Protein AF-A0A078A1V9-F1 (afdb_monomer_lite)

InterPro domains:
  IPR000315 B-box-type zinc finger [PS50119] (56-84)
  IPR006571 TLDc domain [PF07534] (200-243)

pLDDT: mean 71.24, std 14.08, range [25.83, 91.06]

Sequence (263 aa):
MILSCGHTICNQCIEFQISNEGTFKRCLQDDSCMLDEDSKITPVKDLINNLDKISNVNITCDKHPQKLIKTYCKKTNQLLCSTCLLTCPCNNANPEKSKVDLSFFDCIKQQNNQSLQKENILSLQNFKILQIIKPVEQIIQQKQQQTTQQDEKQIQETLQKLQDQYRPKYIEFRRLVDYHLESLKQQETKDKPKLLPLIVKQCKLLFKATNDGFLAANFHQKCDNQGPTISFILSENGQVFGCQHTIKLECILCSSLLDICQW

Radius of gyration: 38.64 Å; chains: 1; bounding box: 82×38×102 Å

Foldseek 3Di:
DAWPVRDDDDPVVQVVCCVPVVADFADPVDRVDGHPRPTDDDDPVVVVVVVVVPLFDQDAAPVGNPFGFDFAFPVVRGGDGPVRCVVPPVCVPDPPPRCRPSVVSVVVVVVVVVVVVVVVVVVVVVVVVVVVVVVVVVVVVVVVVVVVVVVVVVLVVLLVVDDPVCNVLVVVLVVVVVVLVVVLCPPDDPPDPNPDPDNDPDDDDQDDCSVQNLDPVSVLVRPFPPAWDKDWDQAPVSDIDIDIDGHGPDCPCVPPCCVRSVD

Structure (mmCIF, N/CA/C/O backbone):
data_AF-A0A078A1V9-F1
#
_entry.id   AF-A0A078A1V9-F1
#
loop_
_atom_site.group_PDB
_atom_site.id
_atom_site.type_symbol
_atom_site.label_atom_id
_atom_site.label_alt_id
_atom_site.label_comp_id
_atom_site.label_asym_id
_atom_site.label_entity_id
_atom_site.label_seq_id
_atom_site.pdbx_PDB_ins_code
_atom_site.Cartn_x
_atom_site.Cartn_y
_atom_site.Cartn_z
_atom_site.occupancy
_atom_site.B_iso_or_equiv
_atom_site.auth_seq_id
_atom_site.auth_comp_id
_atom_site.auth_asym_id
_atom_site.auth_atom_id
_atom_site.pdbx_PDB_model_num
ATOM 1 N N . MET A 1 1 ? -39.691 10.049 26.066 1.00 73.00 1 MET A N 1
ATOM 2 C CA . MET A 1 1 ? -40.332 10.904 25.045 1.00 73.00 1 MET A CA 1
ATOM 3 C C . MET A 1 1 ? -41.606 10.247 24.570 1.00 73.00 1 MET A C 1
ATOM 5 O O . MET A 1 1 ? -41.615 9.026 24.525 1.00 73.00 1 MET A O 1
ATOM 9 N N . ILE A 1 2 ? -42.636 11.012 24.217 1.00 75.06 2 ILE A N 1
ATOM 10 C CA . ILE A 1 2 ? -43.827 10.479 23.541 1.00 75.06 2 ILE A CA 1
ATOM 11 C C . ILE A 1 2 ? -43.753 10.816 22.052 1.00 75.06 2 ILE A C 1
ATOM 13 O O . ILE A 1 2 ? -43.430 11.946 21.674 1.00 75.06 2 ILE A O 1
ATOM 17 N N . LEU A 1 3 ? -44.020 9.802 21.235 1.00 73.56 3 LEU A N 1
ATOM 18 C CA . LEU A 1 3 ? -44.174 9.897 19.788 1.00 73.56 3 LEU A CA 1
ATOM 19 C C . LEU A 1 3 ? -45.584 10.393 19.436 1.00 73.56 3 LEU A C 1
ATOM 21 O O . LEU A 1 3 ? -46.498 10.294 20.253 1.00 73.56 3 LEU A O 1
ATOM 25 N N . SER A 1 4 ? -45.796 10.875 18.210 1.00 70.69 4 SER A N 1
ATOM 26 C CA . SER A 1 4 ? -47.129 11.290 17.734 1.00 70.69 4 SER A CA 1
ATOM 27 C C . SER A 1 4 ? -48.163 10.157 17.783 1.00 70.69 4 SER A C 1
ATOM 29 O O . SER A 1 4 ? -49.348 10.421 17.957 1.00 70.69 4 SER A O 1
ATOM 31 N N . CYS A 1 5 ? -47.720 8.898 17.735 1.00 74.62 5 CYS A N 1
ATOM 32 C CA . CYS A 1 5 ? -48.561 7.715 17.932 1.00 74.62 5 CYS A CA 1
ATOM 33 C C . CYS A 1 5 ? -48.901 7.388 19.395 1.00 74.62 5 CYS A C 1
ATOM 35 O O . CYS A 1 5 ? -49.582 6.403 19.659 1.00 74.62 5 CYS A O 1
ATOM 37 N N . GLY A 1 6 ? -48.413 8.168 20.363 1.00 71.06 6 GLY A N 1
ATOM 38 C CA . GLY A 1 6 ? -48.670 7.963 21.791 1.00 71.06 6 GLY A CA 1
ATOM 39 C C . GLY A 1 6 ? -47.718 6.982 22.486 1.00 71.06 6 GLY A C 1
ATOM 40 O O . GLY A 1 6 ? -47.679 6.944 23.716 1.00 71.06 6 GLY A O 1
ATOM 41 N N . HIS A 1 7 ? -46.895 6.233 21.746 1.00 79.88 7 HIS A N 1
ATOM 42 C CA . HIS A 1 7 ? -45.890 5.353 22.344 1.00 79.88 7 HIS A CA 1
ATOM 43 C C . HIS A 1 7 ? -44.757 6.138 23.008 1.00 79.88 7 HIS A C 1
ATOM 45 O O . HIS A 1 7 ? -44.329 7.195 22.535 1.00 79.88 7 HIS A O 1
ATOM 51 N N . THR A 1 8 ? -44.251 5.593 24.117 1.00 75.25 8 THR A N 1
ATOM 52 C CA . THR A 1 8 ? -43.156 6.202 24.875 1.00 75.25 8 THR A CA 1
ATOM 53 C C . THR A 1 8 ? -41.835 5.525 24.531 1.00 75.25 8 THR A C 1
ATOM 55 O O . THR A 1 8 ? -41.726 4.307 24.597 1.00 75.25 8 THR A O 1
ATOM 58 N N . ILE A 1 9 ? -40.815 6.317 24.208 1.00 75.31 9 ILE A N 1
ATOM 59 C CA . ILE A 1 9 ? -39.473 5.845 23.853 1.00 75.31 9 ILE A CA 1
ATOM 60 C C . ILE A 1 9 ? -38.394 6.583 24.660 1.00 75.31 9 ILE A C 1
ATOM 62 O O . ILE A 1 9 ? -38.576 7.738 25.067 1.00 75.31 9 ILE A O 1
ATOM 66 N N . CYS A 1 10 ? -37.270 5.913 24.917 1.00 78.50 10 CYS A N 1
ATOM 67 C CA . CYS A 1 10 ? -36.124 6.485 25.619 1.00 78.50 10 CYS A CA 1
ATOM 68 C C . CYS A 1 10 ? -35.296 7.425 24.716 1.00 78.50 10 CYS A C 1
ATOM 70 O O . CYS A 1 10 ? -35.225 7.208 23.509 1.00 78.50 10 CYS A O 1
ATOM 72 N N . ASN A 1 11 ? -34.642 8.453 25.280 1.00 74.12 11 ASN A N 1
ATOM 73 C CA . ASN A 1 11 ? -33.815 9.389 24.490 1.00 74.12 11 ASN A CA 1
ATOM 74 C C . ASN A 1 11 ? -32.659 8.681 23.774 1.00 74.12 11 ASN A C 1
ATOM 76 O O . ASN A 1 11 ? -32.443 8.910 22.591 1.00 74.12 11 ASN A O 1
ATOM 80 N N . GLN A 1 12 ? -31.978 7.763 24.462 1.00 74.50 12 GLN A N 1
ATOM 81 C CA . GLN A 1 12 ? -30.865 6.996 23.889 1.00 74.50 12 GLN A CA 1
ATOM 82 C C . GLN A 1 12 ? -31.308 6.130 22.701 1.00 74.50 12 GLN A C 1
ATOM 84 O O . GLN A 1 12 ? -30.578 5.972 21.731 1.00 74.50 12 GLN A O 1
ATOM 89 N N . CYS A 1 13 ? -32.531 5.604 22.756 1.00 75.12 13 CYS A N 1
ATOM 90 C CA . CYS A 1 13 ? -33.126 4.783 21.711 1.00 75.12 13 CYS A CA 1
ATOM 91 C C . CYS A 1 13 ? -33.368 5.617 20.440 1.00 75.12 13 CYS A C 1
ATOM 93 O O . CYS A 1 13 ? -33.083 5.161 19.336 1.00 75.12 13 CYS A O 1
ATOM 95 N N . ILE A 1 14 ? -33.835 6.863 20.610 1.00 73.06 14 ILE A N 1
ATOM 96 C CA . ILE A 1 14 ? -33.999 7.825 19.512 1.00 73.06 14 ILE A CA 1
ATOM 97 C C . ILE A 1 14 ? -32.638 8.174 18.903 1.00 73.06 14 ILE A C 1
ATOM 99 O O . ILE A 1 14 ? -32.470 8.091 17.688 1.00 73.06 14 ILE A O 1
ATOM 103 N N . GLU A 1 15 ? -31.661 8.530 19.738 1.00 72.75 15 GLU A N 1
ATOM 104 C CA . GLU A 1 15 ? -30.311 8.896 19.293 1.00 72.75 15 GLU A CA 1
ATOM 105 C C . GLU A 1 15 ? -29.639 7.760 18.513 1.00 72.75 15 GLU A C 1
ATOM 107 O O . GLU A 1 15 ? -29.064 8.003 17.453 1.00 72.75 15 GLU A O 1
ATOM 112 N N . PHE A 1 16 ? -29.778 6.518 18.982 1.00 74.25 16 PHE A N 1
ATOM 113 C CA . PHE A 1 16 ? -29.234 5.333 18.319 1.00 74.25 16 PHE A CA 1
ATOM 114 C C . PHE A 1 16 ? -29.862 5.069 16.940 1.00 74.25 16 PHE A C 1
ATOM 116 O O . PHE A 1 16 ? -29.166 4.679 16.000 1.00 74.25 16 PHE A O 1
ATOM 123 N N . GLN A 1 17 ? -31.171 5.291 16.783 1.00 70.81 17 GLN A N 1
ATOM 124 C CA . GLN A 1 17 ? -31.828 5.138 15.480 1.00 70.81 17 GLN A CA 1
ATOM 125 C C . GLN A 1 17 ? -31.413 6.249 14.508 1.00 70.81 17 GLN A C 1
ATOM 127 O O . GLN A 1 17 ? -31.101 5.961 13.353 1.00 70.81 17 GLN A O 1
ATOM 132 N N . ILE A 1 18 ? -31.306 7.495 14.981 1.00 73.19 18 ILE A N 1
ATOM 133 C CA . ILE A 1 18 ? -30.820 8.614 14.161 1.00 73.19 18 ILE A CA 1
ATOM 134 C C . ILE A 1 18 ? -29.363 8.387 13.734 1.00 73.19 18 ILE A C 1
ATOM 136 O O . ILE A 1 18 ? -29.026 8.642 12.580 1.00 73.19 18 ILE A O 1
ATOM 140 N N . SER A 1 19 ? -28.494 7.877 14.614 1.00 69.19 19 SER A N 1
ATOM 141 C CA . SER A 1 19 ? -27.081 7.672 14.274 1.00 69.19 19 SER A CA 1
ATOM 142 C C . SER A 1 19 ? -26.849 6.568 13.238 1.00 69.19 19 SER A C 1
ATOM 144 O O . SER A 1 19 ? -25.864 6.635 12.505 1.00 69.19 19 SER A O 1
ATOM 146 N N . ASN A 1 20 ? -27.729 5.564 13.169 1.00 65.38 20 ASN A N 1
ATOM 147 C CA . ASN A 1 20 ? -27.605 4.448 12.227 1.00 65.38 20 ASN A CA 1
ATOM 148 C C . ASN A 1 20 ? -28.342 4.683 10.899 1.00 65.38 20 ASN A C 1
ATOM 150 O O . ASN A 1 20 ? -27.811 4.338 9.847 1.00 65.38 20 ASN A O 1
ATOM 154 N N . GLU A 1 21 ? -29.547 5.259 10.933 1.00 61.28 21 GLU A N 1
ATOM 155 C CA . GLU A 1 21 ? -30.417 5.413 9.752 1.00 61.28 21 GLU A CA 1
ATOM 156 C C . GLU A 1 21 ? -30.494 6.869 9.244 1.00 61.28 21 GLU A C 1
ATOM 158 O O . GLU A 1 21 ? -31.185 7.165 8.268 1.00 61.28 21 GLU A O 1
ATOM 163 N N . GLY A 1 22 ? -29.809 7.808 9.908 1.00 63.19 22 GLY A N 1
ATOM 164 C CA . GLY A 1 22 ? -29.781 9.241 9.582 1.00 63.19 22 GLY A CA 1
ATOM 165 C C . GLY A 1 22 ? -31.063 10.004 9.934 1.00 63.19 22 GLY A C 1
ATOM 166 O O . GLY A 1 22 ? -31.040 11.226 10.038 1.00 63.19 22 GLY A O 1
ATOM 167 N N . THR A 1 23 ? -32.179 9.300 10.142 1.00 65.44 23 THR A N 1
ATOM 168 C CA . THR A 1 23 ? -33.510 9.859 10.428 1.00 65.44 23 THR A CA 1
ATOM 169 C C . THR A 1 23 ? -34.306 8.895 11.307 1.00 65.44 23 THR A C 1
ATOM 171 O O . THR A 1 23 ? -34.172 7.680 11.178 1.00 65.44 23 THR A O 1
ATOM 174 N N . PHE A 1 24 ? -35.142 9.417 12.207 1.00 67.69 24 PHE A N 1
ATOM 175 C CA . PHE A 1 24 ? -36.016 8.595 13.047 1.00 67.69 24 PHE A CA 1
ATOM 176 C C . PHE A 1 24 ? -37.319 8.290 12.296 1.00 67.69 24 PHE A C 1
ATOM 178 O O . PHE A 1 24 ? -38.197 9.144 12.230 1.00 67.69 24 PHE A O 1
ATOM 185 N N . LYS A 1 25 ? -37.433 7.098 11.696 1.00 64.44 25 LYS A N 1
ATOM 186 C CA . LYS A 1 25 ? -38.529 6.775 10.757 1.00 64.44 25 LYS A CA 1
ATOM 187 C C . LYS A 1 25 ? -39.587 5.804 11.279 1.00 64.44 25 LYS A C 1
ATOM 189 O O . LYS A 1 25 ? -40.651 5.694 10.677 1.00 64.44 25 LYS A O 1
ATOM 194 N N . ARG A 1 26 ? -39.319 5.073 12.368 1.00 67.31 26 ARG A N 1
ATOM 195 C CA . ARG A 1 26 ? -40.176 3.955 12.804 1.00 67.31 26 ARG A CA 1
ATOM 196 C C . ARG A 1 26 ? -40.368 3.898 14.311 1.00 67.31 26 ARG A C 1
ATOM 198 O O . ARG A 1 26 ? -39.417 4.054 15.076 1.00 67.31 26 ARG A O 1
ATOM 205 N N . CYS A 1 27 ? -41.601 3.620 14.726 1.00 70.38 27 CYS A N 1
ATOM 206 C CA . CYS A 1 27 ? -41.912 3.266 16.104 1.00 70.38 27 CYS A CA 1
ATOM 207 C C . CYS A 1 27 ? -41.432 1.837 16.406 1.00 70.38 27 CYS A C 1
ATOM 209 O O . CYS A 1 27 ? -41.752 0.916 15.669 1.00 70.38 27 CYS A O 1
ATOM 211 N N . LEU A 1 28 ? -40.707 1.635 17.511 1.00 68.50 28 LEU A N 1
ATOM 212 C CA . LEU A 1 28 ? -40.200 0.312 17.921 1.00 68.50 28 LEU A CA 1
ATOM 213 C C . LEU A 1 28 ? -41.272 -0.617 18.514 1.00 68.50 28 LEU A C 1
ATOM 215 O O . LEU A 1 28 ? -40.999 -1.788 18.759 1.00 68.50 28 LEU A O 1
ATOM 219 N N . GLN A 1 29 ? -42.457 -0.082 18.811 1.00 68.69 29 GLN A N 1
ATOM 220 C CA . GLN A 1 29 ? -43.530 -0.823 19.471 1.00 68.69 29 GLN A CA 1
ATOM 221 C C . GLN A 1 29 ? -44.535 -1.403 18.468 1.00 68.69 29 GLN A C 1
ATOM 223 O O . GLN A 1 29 ? -45.198 -2.390 18.773 1.00 68.69 29 GLN A O 1
ATOM 228 N N . ASP A 1 30 ? -44.660 -0.779 17.295 1.00 64.94 30 ASP A N 1
ATOM 229 C CA . ASP A 1 30 ? -45.616 -1.166 16.264 1.00 64.94 30 ASP A CA 1
ATOM 230 C C . ASP A 1 30 ? -45.105 -0.712 14.889 1.00 64.94 30 ASP A C 1
ATOM 232 O O . ASP A 1 30 ? -45.013 0.489 14.613 1.00 64.94 30 ASP A O 1
ATOM 236 N N . ASP A 1 31 ? -44.783 -1.683 14.032 1.00 62.56 31 ASP A N 1
ATOM 237 C CA . ASP A 1 31 ? -44.264 -1.465 12.678 1.00 62.56 31 ASP A CA 1
ATOM 238 C C . ASP A 1 31 ? -45.287 -0.800 11.740 1.00 62.56 31 ASP A C 1
ATOM 240 O O . ASP A 1 31 ? -44.915 -0.296 10.680 1.00 62.56 31 ASP A O 1
ATOM 244 N N . SER A 1 32 ? -46.572 -0.764 12.116 1.00 59.38 32 SER A N 1
ATOM 245 C CA . SER A 1 32 ? -47.612 -0.060 11.355 1.00 59.38 32 SER A CA 1
ATOM 246 C C . SER A 1 32 ? -47.586 1.460 11.554 1.00 59.38 32 SER A C 1
ATOM 248 O O . SER A 1 32 ? -48.203 2.205 10.791 1.00 59.38 32 SER A O 1
ATOM 250 N N . CYS A 1 33 ? -46.839 1.943 12.549 1.00 62.66 33 CYS A N 1
ATOM 251 C CA . CYS A 1 33 ? -46.708 3.358 12.846 1.00 62.66 33 CYS A CA 1
ATOM 252 C C . CYS A 1 33 ? -45.533 3.984 12.073 1.00 62.66 33 CYS A C 1
ATOM 254 O O . CYS A 1 33 ? -44.397 4.033 12.560 1.00 62.66 33 CYS A O 1
ATOM 256 N N . MET A 1 34 ? -45.828 4.530 10.892 1.00 58.25 34 MET A N 1
ATOM 257 C CA . MET A 1 34 ? -44.914 5.408 10.155 1.00 58.25 34 MET A CA 1
ATOM 258 C C . MET A 1 34 ? -44.959 6.811 10.763 1.00 58.25 34 MET A C 1
ATOM 260 O O . MET A 1 34 ? -46.032 7.381 10.949 1.00 58.25 34 MET A O 1
ATOM 264 N N . LEU A 1 35 ? -43.795 7.348 11.118 1.00 63.19 35 LEU A N 1
ATOM 265 C CA . LEU A 1 35 ? -43.676 8.711 11.623 1.00 63.19 35 LEU A CA 1
ATOM 266 C C . LEU A 1 35 ? -43.209 9.599 10.472 1.00 63.19 35 LEU A C 1
ATOM 268 O O . LEU A 1 35 ? -42.143 9.356 9.909 1.00 63.19 35 LEU A O 1
ATOM 272 N N . ASP A 1 36 ? -44.006 10.609 10.126 1.00 59.47 36 ASP A N 1
ATOM 273 C CA . ASP A 1 36 ? -43.637 11.605 9.116 1.00 59.47 36 ASP A CA 1
ATOM 274 C C . ASP A 1 36 ? -42.398 12.394 9.563 1.00 59.47 36 ASP A C 1
ATOM 276 O O . ASP A 1 36 ? -42.183 12.582 10.766 1.00 59.47 36 ASP A O 1
ATOM 280 N N . GLU A 1 37 ? -41.607 12.895 8.608 1.00 56.59 37 GLU A N 1
ATOM 281 C CA . GLU A 1 37 ? -40.341 13.612 8.862 1.00 56.59 37 GLU A CA 1
ATOM 282 C C . GLU A 1 37 ? -40.507 14.857 9.768 1.00 56.59 37 GLU A C 1
ATOM 284 O O . GLU A 1 37 ? -39.552 15.264 10.426 1.00 56.59 37 GLU A O 1
ATOM 289 N N . ASP A 1 38 ? -41.732 15.383 9.904 1.00 55.91 38 ASP A N 1
ATOM 290 C CA . ASP A 1 38 ? -42.094 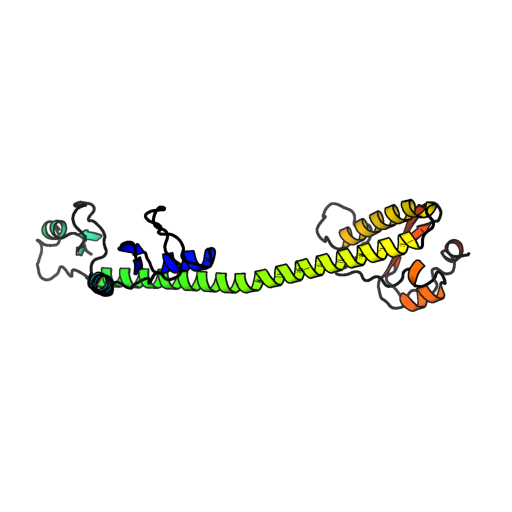16.527 10.759 1.00 55.91 38 ASP A CA 1
ATOM 291 C C . ASP A 1 38 ? -42.689 16.146 12.135 1.00 55.91 38 ASP A C 1
ATOM 293 O O . ASP A 1 38 ? -43.193 16.996 12.883 1.00 55.91 38 ASP A O 1
ATOM 297 N N . SER A 1 39 ? -42.663 14.863 12.504 1.00 59.47 39 SER A N 1
ATOM 298 C CA . SER A 1 39 ? -43.267 14.373 13.749 1.00 59.47 39 SER A CA 1
ATOM 299 C C . SER A 1 39 ? -42.572 14.949 14.991 1.00 59.47 39 SER A C 1
ATOM 301 O O . SER A 1 39 ? -41.442 14.595 15.330 1.00 59.47 39 SER A O 1
ATOM 303 N N . LYS A 1 40 ? -43.271 15.815 15.739 1.00 60.75 40 LYS A N 1
ATOM 304 C CA . LYS A 1 40 ? -42.753 16.422 16.978 1.00 60.75 40 LYS A CA 1
ATOM 305 C C . LYS A 1 40 ? -42.674 15.407 18.118 1.00 60.75 40 LYS A C 1
ATOM 307 O O . LYS A 1 40 ? -43.668 15.100 18.775 1.00 60.75 40 LYS A O 1
ATOM 312 N N . ILE A 1 41 ? -41.462 14.951 18.414 1.00 68.38 41 ILE A N 1
ATOM 313 C CA . ILE A 1 41 ? -41.164 14.150 19.603 1.00 68.38 41 ILE A CA 1
ATOM 314 C C . ILE A 1 41 ? -41.214 15.063 20.835 1.00 68.38 41 ILE A C 1
ATOM 316 O O . ILE A 1 41 ? -40.399 15.974 20.980 1.00 68.38 41 ILE A O 1
ATOM 320 N N . THR A 1 42 ? -42.157 14.815 21.748 1.00 69.44 42 THR A N 1
ATOM 321 C CA . THR A 1 42 ? -42.373 15.702 22.902 1.00 69.44 42 THR A CA 1
ATOM 322 C C . THR A 1 42 ? -41.876 15.062 24.205 1.00 69.44 42 THR A C 1
ATOM 324 O O . THR A 1 42 ? -42.197 13.902 24.498 1.00 69.44 42 THR A O 1
ATOM 327 N N . PRO A 1 43 ? -41.089 15.783 25.029 1.00 67.00 43 PRO A N 1
ATOM 328 C CA . PRO A 1 43 ? -40.716 15.310 26.355 1.00 67.00 43 PRO A CA 1
ATOM 329 C C . PRO A 1 43 ? -41.914 15.352 27.304 1.00 67.00 43 PRO A C 1
ATOM 331 O O . PRO A 1 43 ? -42.554 16.387 27.484 1.00 67.00 43 PRO A O 1
ATOM 334 N N . VAL A 1 44 ? -42.184 14.228 27.967 1.00 73.75 44 VAL A N 1
ATOM 335 C CA . VAL A 1 44 ? -43.245 14.124 28.976 1.00 73.75 44 VAL A CA 1
ATOM 336 C C . VAL A 1 44 ? -42.699 14.611 30.308 1.00 73.75 44 VAL A C 1
ATOM 338 O O . VAL A 1 44 ? -42.220 13.824 31.124 1.00 73.75 44 VAL A O 1
ATOM 341 N N . LYS A 1 45 ? -42.723 15.929 30.507 1.00 69.88 45 LYS A N 1
ATOM 342 C CA . LYS A 1 45 ? -42.151 16.567 31.701 1.00 69.88 45 LYS A CA 1
ATOM 343 C C . LYS A 1 45 ? -42.745 16.012 32.996 1.00 69.88 45 LYS A C 1
ATOM 345 O O . LYS A 1 45 ? -41.996 15.770 33.932 1.00 69.88 45 LYS A O 1
ATOM 350 N N . ASP A 1 46 ? -44.044 15.723 33.032 1.00 68.31 46 ASP A N 1
ATOM 351 C CA . ASP A 1 46 ? -44.698 15.177 34.228 1.00 68.31 46 ASP A CA 1
ATOM 352 C C . ASP A 1 46 ? -44.254 13.750 34.552 1.00 68.31 46 ASP A C 1
ATOM 354 O O . ASP A 1 46 ? -44.028 13.425 35.714 1.00 68.31 46 ASP A O 1
ATOM 358 N N . LEU A 1 47 ? -44.061 12.904 33.536 1.00 65.75 47 LEU A N 1
ATOM 359 C CA . LEU A 1 47 ? -43.528 11.556 33.725 1.00 65.75 47 LEU A CA 1
ATOM 360 C C . LEU A 1 47 ? -42.089 11.616 34.240 1.00 65.75 47 LEU A C 1
ATOM 362 O O . LEU A 1 47 ? -41.764 10.908 35.183 1.00 65.75 47 LEU A O 1
ATOM 366 N N . ILE A 1 48 ? -41.252 12.484 33.665 1.00 65.25 48 ILE A N 1
ATOM 367 C CA . ILE A 1 48 ? -39.860 12.680 34.099 1.00 65.25 48 ILE A CA 1
ATOM 368 C C . ILE A 1 48 ? -39.827 13.180 35.549 1.00 65.25 48 ILE A C 1
ATOM 370 O O . ILE A 1 48 ? -39.187 12.567 36.394 1.00 65.25 48 ILE A O 1
ATOM 374 N N . ASN A 1 49 ? -40.624 14.201 35.871 1.00 65.31 49 ASN A N 1
ATOM 375 C CA . ASN A 1 49 ? -40.742 14.735 37.226 1.00 65.31 49 ASN A CA 1
ATOM 376 C C . ASN A 1 49 ? -41.269 13.696 38.230 1.00 65.31 49 ASN A C 1
ATOM 378 O O . ASN A 1 49 ? -40.901 13.734 39.401 1.00 65.31 49 ASN A O 1
ATOM 382 N N . ASN A 1 50 ? -42.153 12.788 37.807 1.00 65.94 50 ASN A N 1
ATOM 383 C CA . ASN A 1 50 ? -42.657 11.709 38.655 1.00 65.94 50 ASN A CA 1
ATOM 384 C C . ASN A 1 50 ? -41.627 10.587 38.822 1.00 65.94 50 ASN A C 1
ATOM 386 O O . ASN A 1 50 ? -41.475 10.086 39.931 1.00 65.94 50 ASN A O 1
ATOM 390 N N . LEU A 1 51 ? -40.886 10.231 37.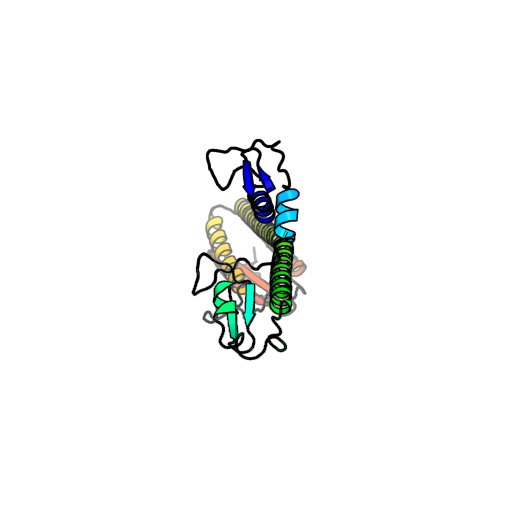771 1.00 61.00 51 LEU A N 1
ATOM 391 C CA . LEU A 1 51 ? -39.791 9.260 37.828 1.00 61.00 51 LEU A CA 1
ATOM 392 C C . LEU A 1 51 ? -38.648 9.750 38.730 1.00 61.00 51 LEU A C 1
ATOM 394 O O . LEU A 1 51 ? -38.162 8.975 39.550 1.00 61.00 51 LEU A O 1
ATOM 398 N N . ASP A 1 52 ? -38.299 11.037 38.671 1.00 59.31 52 ASP A N 1
ATOM 399 C CA . ASP A 1 52 ? -37.282 11.653 39.537 1.00 59.31 52 ASP A CA 1
ATOM 400 C C . ASP A 1 52 ? -37.699 11.674 41.017 1.00 59.31 52 ASP A C 1
ATOM 402 O O . ASP A 1 52 ? -36.864 11.569 41.918 1.00 59.31 52 ASP A O 1
ATOM 406 N N . LYS A 1 53 ? -39.007 11.762 41.285 1.00 59.38 53 LYS A N 1
ATOM 407 C CA . LYS A 1 53 ? -39.575 11.696 42.642 1.00 59.38 53 LYS A CA 1
ATOM 408 C C . LYS A 1 53 ? -39.690 10.269 43.181 1.00 59.38 53 LYS A C 1
ATOM 410 O O . LYS A 1 53 ? -39.883 10.100 44.386 1.00 59.38 53 LYS A O 1
ATOM 415 N N . ILE A 1 54 ? -39.572 9.237 42.341 1.00 58.34 54 ILE A N 1
ATOM 416 C CA . ILE A 1 54 ? -39.589 7.845 42.800 1.00 58.34 54 ILE A CA 1
ATOM 417 C C . ILE A 1 54 ? -38.228 7.538 43.448 1.00 58.34 54 ILE A C 1
ATOM 419 O O . ILE A 1 54 ? -37.220 7.223 42.816 1.00 58.34 54 ILE A O 1
ATOM 423 N N . SER A 1 55 ? -38.189 7.630 44.778 1.00 51.59 55 SER A N 1
ATOM 424 C CA . SER A 1 55 ? -37.005 7.331 45.592 1.00 51.59 55 SER A CA 1
ATOM 425 C C . SER A 1 55 ? -36.622 5.848 45.591 1.00 51.59 55 SER A C 1
ATOM 427 O O . SER A 1 55 ? -35.507 5.509 45.984 1.00 51.59 55 SER A O 1
ATOM 429 N N . ASN A 1 56 ? -37.520 4.967 45.153 1.00 55.69 56 ASN A N 1
ATOM 430 C CA . ASN A 1 56 ? -37.402 3.535 45.383 1.00 55.69 56 ASN A CA 1
ATOM 431 C C . ASN A 1 56 ? -36.773 2.854 44.172 1.00 55.69 56 ASN A C 1
ATOM 433 O O . ASN A 1 56 ? -37.266 2.978 43.052 1.00 55.69 56 ASN A O 1
ATOM 437 N N . VAL A 1 57 ? -35.697 2.105 44.404 1.00 59.56 57 VAL A N 1
ATOM 438 C CA . VAL A 1 57 ? -35.174 1.184 43.394 1.00 59.56 57 VAL A CA 1
ATOM 439 C C . VAL A 1 57 ? -36.280 0.171 43.110 1.00 59.56 57 VAL A C 1
ATOM 441 O O . VAL A 1 57 ? -36.868 -0.374 44.045 1.00 59.56 57 VAL A O 1
ATOM 444 N N . ASN A 1 58 ? -36.604 -0.034 41.834 1.00 64.94 58 ASN A N 1
ATOM 445 C CA . ASN A 1 58 ? -37.746 -0.835 41.392 1.00 64.94 58 ASN A CA 1
ATOM 446 C C . ASN A 1 58 ? -37.453 -2.346 41.522 1.00 64.94 58 ASN A C 1
ATOM 448 O O . ASN A 1 58 ? -37.562 -3.106 40.567 1.00 64.94 58 ASN A O 1
ATOM 452 N N . ILE A 1 59 ? -36.998 -2.762 42.705 1.00 75.62 59 ILE A N 1
ATOM 453 C CA . ILE A 1 59 ? -36.639 -4.135 43.043 1.00 75.62 59 ILE A CA 1
ATOM 454 C C . ILE A 1 59 ? -37.793 -4.725 43.841 1.00 75.62 59 ILE A C 1
ATOM 456 O O . ILE A 1 59 ? -38.180 -4.219 44.901 1.00 75.62 59 ILE A O 1
ATOM 460 N N . THR A 1 60 ? -38.348 -5.808 43.321 1.00 79.06 60 THR A N 1
ATOM 461 C CA . THR A 1 60 ? -39.368 -6.606 43.993 1.00 79.06 60 THR A CA 1
ATOM 462 C C . THR A 1 60 ? -38.743 -7.415 45.119 1.00 79.06 60 THR A C 1
ATOM 464 O O . THR A 1 60 ? -37.618 -7.891 45.008 1.00 79.06 60 THR A O 1
ATOM 467 N N . CYS A 1 61 ? -39.462 -7.585 46.220 1.00 81.31 61 CYS A N 1
ATOM 468 C CA . CYS A 1 61 ? -38.994 -8.416 47.318 1.00 81.31 61 CYS A CA 1
ATOM 469 C C . CYS A 1 61 ? -39.069 -9.901 46.950 1.00 81.31 61 CYS A C 1
ATOM 471 O O . CYS A 1 61 ? -40.122 -10.369 46.527 1.00 81.31 61 CYS A O 1
ATOM 473 N N . ASP A 1 62 ? -38.006 -10.656 47.224 1.00 81.31 62 ASP A N 1
ATOM 474 C CA . ASP A 1 62 ? -37.927 -12.092 46.904 1.00 81.31 62 ASP A CA 1
ATOM 475 C C . ASP A 1 62 ? -39.064 -12.912 47.535 1.00 81.31 62 ASP A C 1
ATOM 477 O O . ASP A 1 62 ? -39.594 -13.840 46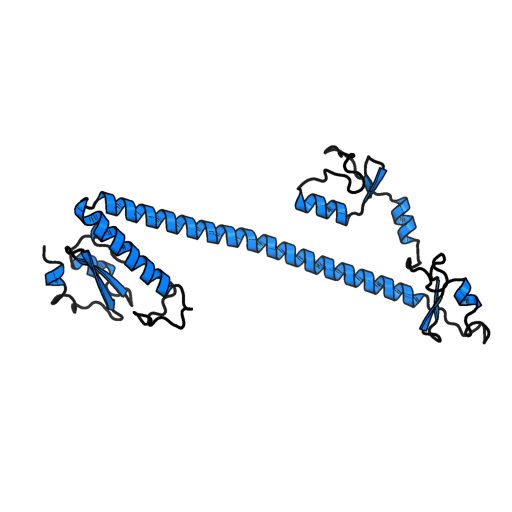.934 1.00 81.31 62 ASP A O 1
ATOM 481 N N . LYS A 1 63 ? -39.480 -12.545 48.755 1.00 82.69 63 LYS A N 1
ATOM 482 C CA . LYS A 1 63 ? -40.585 -13.205 49.474 1.00 82.69 63 LYS A CA 1
ATOM 483 C C . LYS A 1 63 ? -41.963 -12.678 49.075 1.00 82.69 63 LYS A C 1
ATOM 485 O O . LYS A 1 63 ? -42.966 -13.334 49.327 1.00 82.69 63 LYS A O 1
ATOM 490 N N . HIS A 1 64 ? -42.020 -11.476 48.501 1.00 83.00 64 HIS A N 1
ATOM 491 C CA . HIS A 1 64 ? -43.261 -10.803 48.130 1.00 83.00 64 HIS A CA 1
ATOM 492 C C . HIS A 1 64 ? -43.090 -10.129 46.762 1.00 83.00 64 HIS A C 1
ATOM 494 O O . HIS A 1 64 ? -42.890 -8.913 46.714 1.00 83.00 64 HIS A O 1
ATOM 500 N N . PRO A 1 65 ? -43.202 -10.880 45.652 1.00 80.25 65 PRO A N 1
ATOM 501 C CA . PRO A 1 65 ? -42.931 -10.364 44.307 1.00 80.25 65 PRO A CA 1
ATOM 502 C C . PRO A 1 65 ? -43.791 -9.154 43.918 1.00 80.25 65 PRO A C 1
ATOM 504 O O . PRO A 1 65 ? -43.366 -8.303 43.149 1.00 80.25 65 PRO A O 1
ATOM 507 N N . GLN A 1 66 ? -44.990 -9.031 44.496 1.00 79.88 66 GLN A N 1
ATOM 508 C CA . GLN A 1 66 ? -45.891 -7.895 44.269 1.00 79.88 66 GLN A CA 1
ATOM 509 C C . GLN A 1 66 ? -45.549 -6.646 45.098 1.00 79.88 66 GLN A C 1
ATOM 511 O O . GLN A 1 66 ? -46.225 -5.625 44.985 1.00 79.88 66 GLN A O 1
ATOM 516 N N . LYS A 1 67 ? -44.545 -6.706 45.981 1.00 77.88 67 LYS A N 1
ATOM 517 C CA . LYS A 1 67 ? -44.165 -5.592 46.855 1.00 77.88 67 LYS A CA 1
ATOM 518 C C . LYS A 1 67 ? -42.730 -5.178 46.593 1.00 77.88 67 LYS A C 1
ATOM 520 O O . LYS A 1 67 ? -41.816 -5.997 46.619 1.00 77.88 67 LYS A O 1
ATOM 525 N N . LEU A 1 68 ? -42.531 -3.876 46.433 1.00 77.38 68 LEU A N 1
ATOM 526 C CA . LEU A 1 68 ? -41.200 -3.301 46.305 1.00 77.38 68 LEU A CA 1
ATOM 527 C C . LEU A 1 68 ? -40.460 -3.316 47.641 1.00 77.38 68 LEU A C 1
ATOM 529 O O . LEU A 1 68 ? -41.042 -3.162 48.726 1.00 77.38 68 LEU A O 1
ATOM 533 N N . ILE A 1 69 ? -39.150 -3.489 47.540 1.00 77.00 69 ILE A N 1
ATOM 534 C CA . ILE A 1 69 ? -38.229 -3.314 48.650 1.00 77.00 69 ILE A CA 1
ATOM 535 C C . ILE A 1 69 ? -38.252 -1.844 49.075 1.00 77.00 69 ILE A C 1
ATOM 537 O O . ILE A 1 69 ? -38.220 -0.934 48.252 1.00 77.00 69 ILE A O 1
ATOM 541 N N . LYS A 1 70 ? -38.325 -1.620 50.387 1.00 72.31 70 LYS A N 1
ATOM 542 C CA . LYS A 1 70 ? -38.328 -0.281 50.987 1.00 72.31 70 LYS A CA 1
ATOM 543 C C . LYS A 1 70 ? -37.048 0.025 51.750 1.00 72.31 70 LYS A C 1
ATOM 545 O O . LYS A 1 70 ? -36.701 1.186 51.913 1.00 72.31 70 LYS A O 1
ATOM 550 N N . THR A 1 71 ? -36.389 -0.998 52.283 1.00 70.88 71 THR A N 1
ATOM 551 C CA . THR A 1 71 ? -35.245 -0.824 53.178 1.00 70.88 71 THR A CA 1
ATOM 552 C C . THR A 1 71 ? -34.270 -1.986 53.081 1.00 70.88 71 THR A C 1
ATOM 554 O O . THR A 1 71 ? -34.626 -3.076 52.635 1.00 70.88 71 THR A O 1
ATOM 557 N N . TYR A 1 72 ? -33.041 -1.748 53.519 1.00 75.75 72 TYR A N 1
ATOM 558 C CA . TYR A 1 72 ? -32.010 -2.753 53.691 1.00 75.75 72 TYR A CA 1
ATOM 559 C C . TYR A 1 72 ? -31.699 -2.920 55.184 1.00 75.75 72 TYR A C 1
ATOM 561 O O . TYR A 1 72 ? -31.411 -1.954 55.895 1.00 75.75 72 TYR A O 1
ATOM 569 N N . CYS A 1 73 ? -31.749 -4.158 55.674 1.00 75.12 73 CYS A N 1
ATOM 570 C CA . CYS A 1 73 ? -31.392 -4.476 57.051 1.00 75.12 73 CYS A CA 1
ATOM 571 C C . CYS A 1 73 ? -29.926 -4.907 57.143 1.00 75.12 73 CYS A C 1
ATOM 573 O O . CYS A 1 73 ? -29.568 -6.004 56.719 1.00 75.12 73 CYS A O 1
ATOM 575 N N . LYS A 1 74 ? -29.094 -4.086 57.798 1.00 70.81 74 LYS A N 1
ATOM 576 C CA . LYS A 1 74 ? -27.662 -4.372 58.011 1.00 70.81 74 LYS A CA 1
ATOM 577 C C . LYS A 1 74 ? -27.392 -5.624 58.852 1.00 70.81 74 LYS A C 1
ATOM 579 O O . LYS A 1 74 ? -26.387 -6.285 58.639 1.00 70.81 74 LYS A O 1
ATOM 584 N N . LYS A 1 75 ? -28.264 -5.948 59.815 1.00 72.62 75 LYS A N 1
ATOM 585 C CA . LYS A 1 75 ? -28.064 -7.092 60.727 1.00 72.62 75 LYS A CA 1
ATOM 586 C C . LYS A 1 75 ? -28.325 -8.434 60.053 1.00 72.62 75 LYS A C 1
ATOM 588 O O . LYS A 1 75 ? -27.647 -9.405 60.351 1.00 72.62 75 LYS A O 1
ATOM 593 N N . THR A 1 76 ? -29.328 -8.485 59.181 1.00 75.06 76 THR A N 1
ATOM 594 C CA . THR A 1 76 ? -29.710 -9.712 58.470 1.00 75.06 76 THR A CA 1
ATOM 595 C C . THR A 1 76 ? -29.157 -9.756 57.049 1.00 75.06 76 THR A C 1
ATOM 597 O O . THR A 1 76 ? -29.355 -10.760 56.378 1.00 75.06 76 THR A O 1
ATOM 600 N N . ASN A 1 77 ? -28.497 -8.684 56.590 1.00 75.25 77 ASN A N 1
ATOM 601 C CA . ASN A 1 77 ? -27.985 -8.515 55.229 1.00 75.25 77 ASN A CA 1
ATOM 602 C C . ASN A 1 77 ? -29.058 -8.808 54.158 1.00 75.25 77 ASN A C 1
ATOM 604 O O . ASN A 1 77 ? -28.825 -9.540 53.202 1.00 75.25 77 ASN A O 1
ATOM 608 N N . GLN A 1 78 ? -30.280 -8.297 54.364 1.00 78.88 78 GLN A N 1
ATOM 609 C CA . GLN A 1 78 ? -31.437 -8.579 53.502 1.00 78.88 78 GLN A CA 1
ATOM 610 C C . GLN A 1 78 ? -32.187 -7.308 53.106 1.00 78.88 78 GLN A C 1
ATOM 612 O O . GLN A 1 78 ? -32.350 -6.384 53.909 1.00 78.88 78 GLN A O 1
ATOM 617 N N . LEU A 1 79 ? -32.690 -7.307 51.871 1.00 79.88 79 LEU A N 1
ATOM 618 C CA . LEU A 1 79 ? -33.597 -6.300 51.331 1.00 79.88 79 LEU A CA 1
ATOM 619 C C . LEU A 1 79 ? -35.034 -6.610 51.767 1.00 79.88 79 LEU A C 1
ATOM 621 O O . LEU A 1 79 ? -35.550 -7.705 51.549 1.00 79.88 79 LEU A O 1
ATOM 625 N N . LEU A 1 80 ? -35.693 -5.646 52.405 1.00 79.38 80 LEU A N 1
ATOM 626 C CA . LEU A 1 80 ? -36.996 -5.832 53.035 1.00 79.38 80 LEU A CA 1
ATOM 627 C C . LEU A 1 80 ? -38.052 -4.940 52.373 1.00 79.38 80 LEU A C 1
ATOM 629 O O . LEU A 1 80 ? -37.898 -3.720 52.275 1.00 79.38 80 LEU A O 1
ATOM 633 N N . CYS A 1 81 ? -39.172 -5.540 51.963 1.00 81.69 81 CYS A N 1
ATOM 634 C CA . CYS A 1 81 ? -40.409 -4.798 51.702 1.00 81.69 81 CYS A CA 1
ATOM 635 C C . CYS A 1 81 ? -41.098 -4.391 53.015 1.00 81.69 81 CYS A C 1
ATOM 637 O O . CYS A 1 81 ? -40.686 -4.788 54.105 1.00 81.69 81 CYS A O 1
ATOM 639 N N . SER A 1 82 ? -42.206 -3.650 52.914 1.00 79.00 82 SER A N 1
ATOM 640 C CA . SER A 1 82 ? -43.013 -3.247 54.076 1.00 79.00 82 SER A CA 1
ATOM 641 C C . SER A 1 82 ? -43.449 -4.418 54.962 1.00 79.00 82 SER A C 1
ATOM 643 O O . SER A 1 82 ? -43.510 -4.262 56.174 1.00 79.00 82 SER A O 1
ATOM 645 N N . THR A 1 83 ? -43.719 -5.593 54.387 1.00 81.75 83 THR A N 1
ATOM 646 C CA . THR A 1 83 ? -44.117 -6.784 55.154 1.00 81.75 83 THR A CA 1
ATOM 647 C C . THR A 1 83 ? -42.918 -7.471 55.800 1.00 81.75 83 THR A C 1
ATOM 649 O O . THR A 1 83 ? -42.963 -7.779 56.987 1.00 81.75 83 THR A O 1
ATOM 652 N N . CYS A 1 84 ? -41.816 -7.640 55.063 1.00 81.12 84 CYS A N 1
ATOM 653 C CA . CYS A 1 84 ? -40.592 -8.238 55.604 1.00 81.12 84 CYS A CA 1
ATOM 654 C C . CYS A 1 84 ? -39.943 -7.388 56.703 1.00 81.12 84 CYS A C 1
ATOM 656 O O . CYS A 1 84 ? -39.234 -7.930 57.547 1.00 81.12 84 CYS A O 1
ATOM 658 N N . LEU A 1 85 ? -40.190 -6.075 56.707 1.00 78.06 85 LEU A N 1
ATOM 659 C CA . LEU A 1 85 ? -39.754 -5.181 57.773 1.00 78.06 85 LEU A CA 1
ATOM 660 C C . LEU A 1 85 ? -40.448 -5.499 59.105 1.00 78.06 85 LEU A C 1
ATOM 662 O O . LEU A 1 85 ? -39.786 -5.567 60.137 1.00 78.06 85 LEU A O 1
ATOM 666 N N . LEU A 1 86 ? -41.762 -5.743 59.075 1.00 76.50 86 LEU A N 1
ATOM 667 C CA . LEU A 1 86 ? -42.560 -6.044 60.269 1.00 76.50 86 LEU A CA 1
ATOM 668 C C . LEU A 1 86 ? -42.195 -7.398 60.880 1.00 76.50 86 LEU A C 1
ATOM 670 O O . LEU A 1 86 ? -42.163 -7.540 62.095 1.00 76.50 86 LEU A O 1
ATOM 674 N N . THR A 1 87 ? -41.873 -8.379 60.040 1.00 75.81 87 THR A N 1
ATOM 675 C CA . THR A 1 87 ? -41.474 -9.722 60.476 1.00 75.81 87 THR A CA 1
ATOM 676 C C . THR A 1 87 ? -39.964 -9.858 60.675 1.00 75.81 87 THR A C 1
ATOM 678 O O . THR A 1 87 ? -39.474 -10.973 60.854 1.00 75.81 87 THR A O 1
ATOM 681 N N . CYS A 1 88 ? -39.194 -8.767 60.581 1.00 74.88 88 CYS A N 1
ATOM 682 C CA . CYS A 1 88 ? -37.754 -8.844 60.789 1.00 74.88 88 CYS A CA 1
ATOM 683 C C . CYS A 1 88 ? -37.474 -9.146 62.268 1.00 74.88 88 CYS A C 1
ATOM 685 O O . CYS A 1 88 ? -37.900 -8.370 63.127 1.00 74.88 88 CYS A O 1
ATOM 687 N N . PRO A 1 89 ? -36.661 -10.171 62.588 1.00 68.06 89 PRO A N 1
ATOM 688 C CA . PRO A 1 89 ? -36.215 -10.440 63.960 1.00 68.06 89 PRO A CA 1
ATOM 689 C C . PRO A 1 89 ? -35.540 -9.224 64.618 1.00 68.06 89 PRO A C 1
ATOM 691 O O . PRO A 1 89 ? -35.509 -9.087 65.835 1.00 68.06 89 PRO A O 1
ATOM 694 N N . CYS A 1 90 ? -35.016 -8.315 63.791 1.00 67.50 90 CYS A N 1
ATOM 695 C CA . CYS A 1 90 ? -34.381 -7.072 64.191 1.00 67.50 90 CYS A CA 1
ATOM 696 C C . CYS A 1 90 ? -35.344 -5.988 64.709 1.00 67.50 90 CYS A C 1
ATOM 698 O O . CYS A 1 90 ? -34.889 -5.097 65.424 1.00 67.50 90 CYS A O 1
ATOM 700 N N . ASN A 1 91 ? -36.631 -6.045 64.350 1.00 61.47 91 ASN A N 1
ATOM 701 C CA . ASN A 1 91 ? -37.605 -4.993 64.658 1.00 61.47 91 ASN A CA 1
ATOM 702 C C . ASN A 1 91 ? -38.263 -5.183 66.036 1.00 61.47 91 ASN A C 1
ATOM 704 O O . ASN A 1 91 ? -38.652 -4.211 66.673 1.00 61.47 91 ASN A O 1
ATOM 708 N N . ASN A 1 92 ? -38.307 -6.421 66.539 1.00 56.50 92 ASN A N 1
ATOM 709 C CA . ASN A 1 92 ? -38.905 -6.752 67.839 1.00 56.50 92 ASN A CA 1
ATOM 710 C C . ASN A 1 92 ? -37.955 -6.562 69.037 1.00 56.50 92 ASN A C 1
ATOM 712 O O . ASN A 1 92 ? -38.361 -6.796 70.170 1.00 56.50 92 ASN A O 1
ATOM 716 N N . ALA A 1 93 ? -36.694 -6.164 68.815 1.00 50.91 93 ALA A N 1
ATOM 717 C CA . ALA A 1 93 ? -35.659 -6.189 69.857 1.00 50.91 93 ALA A CA 1
ATOM 718 C C . ALA A 1 93 ? -35.239 -4.817 70.427 1.00 50.91 93 ALA A C 1
ATOM 720 O O . ALA A 1 93 ? -34.516 -4.794 71.419 1.00 50.91 93 ALA A O 1
ATOM 721 N N . ASN A 1 94 ? -35.630 -3.691 69.819 1.00 46.34 94 ASN A N 1
ATOM 722 C CA . ASN A 1 94 ? -35.607 -2.332 70.396 1.00 46.34 94 ASN A CA 1
ATOM 723 C C . ASN A 1 94 ? -35.846 -1.302 69.273 1.00 46.34 94 ASN A C 1
ATOM 725 O O . ASN A 1 94 ? -35.062 -1.285 68.317 1.00 46.34 94 ASN A O 1
ATOM 729 N N . PRO A 1 95 ? -36.842 -0.407 69.388 1.00 45.19 95 PRO A N 1
ATOM 730 C CA . PRO A 1 95 ? -37.183 0.557 68.338 1.00 45.19 95 PRO A CA 1
ATOM 731 C C . PRO A 1 95 ? -36.139 1.674 68.129 1.00 45.19 95 PRO A C 1
ATOM 733 O O . PRO A 1 95 ? -36.191 2.366 67.119 1.00 45.19 95 PRO A O 1
ATOM 736 N N . GLU A 1 96 ? -35.148 1.831 69.015 1.00 44.44 96 GLU A N 1
ATOM 737 C CA . GLU A 1 96 ? -34.158 2.923 68.927 1.00 44.44 96 GLU A CA 1
ATOM 738 C C . GLU A 1 96 ? -32.846 2.573 68.194 1.00 44.44 96 GLU A C 1
ATOM 740 O O . GLU A 1 96 ? -31.980 3.431 68.026 1.00 44.44 96 GLU A O 1
ATOM 745 N N . LYS A 1 97 ? -32.646 1.326 67.733 1.00 45.44 97 LYS A N 1
ATOM 746 C CA . LYS A 1 97 ? -31.366 0.906 67.107 1.00 45.44 97 LYS A CA 1
ATOM 747 C C . LYS A 1 97 ? -31.485 0.162 65.775 1.00 45.44 97 LYS A C 1
ATOM 749 O O . LYS A 1 97 ? -30.499 -0.419 65.312 1.00 45.44 97 LYS A O 1
ATOM 754 N N . SER A 1 98 ? -32.631 0.194 65.106 1.00 44.88 98 SER A N 1
ATOM 755 C CA . SER A 1 98 ? -32.727 -0.191 63.694 1.00 44.88 98 SER A CA 1
ATOM 756 C C . SER A 1 98 ? -32.496 1.049 62.829 1.00 44.88 98 SER A C 1
ATOM 758 O O . SER A 1 98 ? -33.425 1.640 62.292 1.00 44.88 98 SER A O 1
ATOM 760 N N . LYS A 1 99 ? -31.228 1.467 62.682 1.00 46.75 99 LYS A N 1
ATOM 761 C CA . LYS A 1 99 ? -30.841 2.417 61.625 1.00 46.75 99 LYS A CA 1
ATOM 762 C C . LYS A 1 99 ? -31.120 1.761 60.268 1.00 46.75 99 LYS A C 1
ATOM 764 O O . LYS A 1 99 ? -30.258 1.098 59.695 1.00 46.75 99 LYS A O 1
ATOM 769 N N . VAL A 1 100 ? -32.364 1.898 59.818 1.00 52.16 100 VAL A N 1
ATOM 770 C CA . VAL A 1 100 ? -32.814 1.721 58.443 1.00 52.16 100 VAL A CA 1
ATOM 771 C C . VAL A 1 100 ? -32.036 2.743 57.633 1.00 52.16 100 VAL A C 1
ATOM 773 O O . VAL A 1 100 ? -32.265 3.944 57.735 1.00 52.16 100 VAL A O 1
ATOM 776 N N . ASP A 1 101 ? -31.030 2.256 56.920 1.00 55.25 101 ASP A N 1
ATOM 777 C CA . ASP A 1 101 ? -30.082 3.115 56.237 1.00 55.25 101 ASP A CA 1
ATOM 778 C C . ASP A 1 101 ? -30.556 3.374 54.811 1.00 55.25 101 ASP A C 1
ATOM 780 O O . ASP A 1 101 ? -30.241 2.628 53.884 1.00 55.25 101 ASP A O 1
ATOM 784 N N . LEU A 1 102 ? -31.351 4.433 54.656 1.00 56.88 102 LEU A N 1
ATOM 785 C CA . LEU A 1 102 ? -31.771 4.942 53.350 1.00 56.88 102 LEU A CA 1
ATOM 786 C C . LEU A 1 102 ? -30.562 5.317 52.468 1.00 56.88 102 LEU A C 1
ATOM 788 O O . LEU A 1 102 ? -30.671 5.223 51.247 1.00 56.88 102 LEU A O 1
ATOM 792 N N . SER A 1 103 ? -29.389 5.603 53.063 1.00 57.78 103 SER A N 1
ATOM 793 C CA . SER A 1 103 ? -28.166 5.925 52.310 1.00 57.78 103 SER A CA 1
ATOM 794 C C . SER A 1 103 ? -27.640 4.762 51.463 1.00 57.78 103 SER A C 1
ATOM 796 O O . SER A 1 103 ? -26.892 4.983 50.512 1.00 57.78 103 SER A O 1
ATOM 798 N N . PHE A 1 104 ? -28.061 3.520 51.742 1.00 64.38 104 PHE A N 1
ATOM 799 C CA . PHE A 1 104 ? -27.731 2.378 50.889 1.00 64.38 104 PHE A CA 1
ATOM 800 C C . PHE A 1 104 ? -28.304 2.553 49.476 1.00 64.38 104 PHE A C 1
ATOM 802 O O . PHE A 1 104 ? -27.607 2.298 48.494 1.00 64.38 104 PHE A O 1
ATOM 809 N N . PHE A 1 105 ? -29.544 3.037 49.351 1.00 65.56 105 PHE A N 1
ATOM 810 C CA . PHE A 1 105 ? -30.148 3.276 48.039 1.00 65.56 105 PHE A CA 1
ATOM 811 C C . PHE A 1 105 ? -29.562 4.503 47.350 1.00 65.56 105 PHE A C 1
ATOM 813 O O . PHE A 1 105 ? -29.393 4.474 46.132 1.00 65.56 105 PHE A O 1
ATOM 820 N N . ASP A 1 106 ? -29.193 5.535 48.110 1.00 65.94 106 ASP A N 1
ATOM 821 C CA . ASP A 1 106 ? -28.483 6.694 47.563 1.00 65.94 106 ASP A CA 1
ATOM 822 C C . ASP A 1 106 ? -27.124 6.276 46.985 1.00 65.94 106 ASP A C 1
ATOM 824 O O . ASP A 1 106 ? -26.784 6.661 45.869 1.00 65.94 106 ASP A O 1
ATOM 828 N N . CYS A 1 107 ? -26.398 5.392 47.677 1.00 63.59 107 CYS A N 1
ATOM 829 C CA . CYS A 1 107 ? -25.141 4.817 47.201 1.00 63.59 107 CYS A CA 1
ATOM 830 C C . CYS A 1 107 ? -25.326 3.982 45.920 1.00 63.59 107 CYS A C 1
ATOM 832 O O . CYS A 1 107 ? -24.599 4.183 44.949 1.00 63.59 107 CYS A O 1
ATOM 834 N N . ILE A 1 108 ? -26.332 3.097 45.870 1.00 65.50 108 ILE A N 1
ATOM 835 C CA . ILE A 1 108 ? -26.654 2.300 44.670 1.00 65.50 108 ILE A CA 1
ATOM 836 C C . ILE A 1 108 ? -27.003 3.213 43.485 1.00 65.50 108 ILE A C 1
ATOM 838 O O . ILE A 1 108 ? -26.518 3.001 42.374 1.00 65.50 108 ILE A O 1
ATOM 842 N N . LYS A 1 109 ? -27.807 4.262 43.711 1.00 63.84 109 LYS A N 1
ATOM 843 C CA . LYS A 1 109 ? -28.128 5.266 42.683 1.00 63.84 109 LYS A CA 1
ATOM 844 C C . LYS A 1 109 ? -26.870 5.976 42.185 1.00 63.84 109 LYS A C 1
ATOM 846 O O . LYS A 1 109 ? -26.700 6.149 40.980 1.00 63.84 109 LYS A O 1
ATOM 851 N N . GLN A 1 110 ? -25.978 6.360 43.095 1.00 67.62 110 GLN A N 1
ATOM 852 C CA . GLN A 1 110 ? -24.741 7.059 42.761 1.00 67.62 110 GLN A CA 1
ATOM 853 C C . GLN A 1 110 ? -23.771 6.163 41.977 1.00 67.62 110 GLN A C 1
ATOM 855 O O . GLN A 1 110 ? -23.207 6.610 40.980 1.00 67.62 110 GLN A O 1
ATOM 860 N N . GLN A 1 111 ? -23.633 4.890 42.362 1.00 65.69 111 GLN A N 1
ATOM 861 C CA . GLN A 1 111 ? -22.818 3.907 41.641 1.00 65.69 111 GLN A CA 1
ATOM 862 C C . GLN A 1 111 ? -23.381 3.598 40.252 1.00 65.69 111 GLN A C 1
ATOM 864 O O . GLN A 1 111 ? -22.629 3.628 39.281 1.00 65.69 111 GLN A O 1
ATOM 869 N N . ASN A 1 112 ? -24.692 3.378 40.125 1.00 62.28 112 ASN A N 1
ATOM 870 C CA . ASN A 1 112 ? -25.318 3.134 38.824 1.00 62.28 112 ASN A CA 1
ATOM 871 C C . ASN A 1 112 ? -25.146 4.333 37.882 1.00 62.28 112 ASN A C 1
ATOM 873 O O . ASN A 1 112 ? -24.766 4.152 36.726 1.00 62.28 112 ASN A O 1
ATOM 877 N N . ASN A 1 113 ? -25.333 5.560 38.383 1.00 62.59 113 ASN A N 1
ATOM 878 C CA . ASN A 1 113 ? -25.105 6.775 37.598 1.00 62.59 113 ASN A CA 1
ATOM 879 C C . ASN A 1 113 ? -23.636 6.931 37.172 1.00 62.59 113 ASN A C 1
ATOM 881 O O . ASN A 1 113 ? -23.373 7.316 36.035 1.00 62.59 113 ASN A O 1
ATOM 885 N N . GLN A 1 114 ? -22.673 6.604 38.041 1.00 64.50 114 GLN A N 1
ATOM 886 C CA . GLN A 1 114 ? -21.248 6.633 37.690 1.00 64.50 114 GLN A CA 1
ATOM 887 C C . GLN A 1 114 ? -20.878 5.583 36.634 1.00 64.50 114 GLN A C 1
ATOM 889 O O . GLN A 1 114 ? -20.097 5.883 35.730 1.00 64.50 114 GLN A O 1
ATOM 894 N N . SER A 1 115 ? -21.428 4.370 36.724 1.00 62.38 115 SER A N 1
ATOM 895 C CA . SER A 1 115 ? -21.205 3.303 35.739 1.00 62.38 115 SER A CA 1
ATOM 896 C C . SER A 1 115 ? -21.768 3.681 34.366 1.00 62.38 115 SER A C 1
ATOM 898 O O . SER A 1 115 ? -21.041 3.622 33.378 1.00 62.38 115 SER A O 1
ATOM 900 N N . LEU A 1 116 ? -23.002 4.200 34.321 1.00 60.50 116 LEU A N 1
ATOM 901 C CA . LEU A 1 116 ? -23.632 4.722 33.101 1.00 60.50 116 LEU A CA 1
ATOM 902 C C . LEU A 1 116 ? -22.822 5.873 32.482 1.00 60.50 116 LEU A C 1
ATOM 904 O O . LEU A 1 116 ? -22.620 5.920 31.271 1.00 60.50 116 LEU A O 1
ATOM 908 N N . GLN A 1 117 ? -22.313 6.801 33.299 1.00 61.09 117 GLN A N 1
ATOM 909 C CA . GLN A 1 117 ? -21.462 7.892 32.813 1.00 61.09 117 GLN A CA 1
ATOM 910 C C . GLN A 1 117 ? -20.140 7.381 32.225 1.00 61.09 117 GLN A C 1
ATOM 912 O O . GLN A 1 117 ? -19.715 7.870 31.179 1.00 61.09 117 GLN A O 1
ATOM 917 N N . LYS A 1 118 ? -19.499 6.388 32.853 1.00 65.19 118 LYS A N 1
ATOM 918 C CA . LYS A 1 118 ? -18.250 5.793 32.349 1.00 65.19 118 LYS A CA 1
ATOM 919 C C . LYS A 1 118 ? -18.448 5.054 31.026 1.00 65.19 118 LYS A C 1
ATOM 921 O O . LYS A 1 118 ? -17.648 5.256 30.116 1.00 65.19 118 LYS A O 1
ATOM 926 N N . GLU A 1 119 ? -19.505 4.255 30.891 1.00 65.50 119 GLU A N 1
ATOM 927 C CA . GLU A 1 119 ? -19.828 3.558 29.636 1.00 65.50 119 GLU A CA 1
ATOM 928 C C . GLU A 1 119 ? -20.141 4.539 28.497 1.00 65.50 119 GLU A C 1
ATOM 930 O O . GLU A 1 119 ? -19.675 4.364 27.368 1.00 65.50 119 GLU A O 1
ATOM 935 N N . ASN A 1 120 ? -20.842 5.635 28.801 1.00 67.25 120 ASN A N 1
ATOM 936 C CA . ASN A 1 120 ? -21.101 6.703 27.835 1.00 67.25 120 ASN A CA 1
ATOM 937 C C . ASN A 1 120 ? -19.810 7.419 27.400 1.00 67.25 120 ASN A C 1
ATOM 939 O O . ASN A 1 120 ? -19.616 7.677 26.215 1.00 67.25 120 ASN A O 1
ATOM 943 N N . ILE A 1 121 ? -18.882 7.704 28.321 1.00 71.06 121 ILE A N 1
ATOM 944 C CA . ILE A 1 121 ? -17.587 8.316 27.971 1.00 71.06 121 ILE A CA 1
ATOM 945 C C . ILE A 1 121 ? -16.754 7.369 27.097 1.00 71.06 121 ILE A C 1
ATOM 947 O O . ILE A 1 121 ? -16.177 7.812 26.102 1.00 71.06 121 ILE A O 1
ATOM 951 N N . LEU A 1 122 ? -16.714 6.076 27.434 1.00 68.69 122 LEU A N 1
ATOM 952 C CA . LEU A 1 122 ? -15.953 5.072 26.688 1.00 68.69 122 LEU A CA 1
ATOM 953 C C . LEU A 1 122 ? -16.508 4.886 25.266 1.00 68.69 122 LEU A C 1
ATOM 955 O O . LEU A 1 122 ? -15.751 4.846 24.297 1.00 68.69 122 LEU A O 1
ATOM 959 N N . SER A 1 123 ? -17.834 4.836 25.122 1.00 68.25 123 SER A N 1
ATOM 960 C CA . SER A 1 123 ? -18.498 4.744 23.816 1.00 68.25 123 SER A CA 1
ATOM 961 C C . SER A 1 123 ? -18.301 6.007 22.967 1.00 68.25 123 SER A C 1
ATOM 963 O O . SER A 1 123 ? -17.977 5.893 21.785 1.00 68.25 123 SER A O 1
ATOM 965 N N . LEU A 1 124 ? -18.371 7.205 23.561 1.00 69.88 124 LEU A N 1
ATOM 966 C CA . LEU A 1 124 ? -18.054 8.476 22.890 1.00 69.88 124 LEU A CA 1
ATOM 967 C C . LEU A 1 124 ? -16.592 8.554 22.426 1.00 69.88 124 LEU A C 1
ATOM 969 O O . LEU A 1 124 ? -16.316 9.052 21.332 1.00 69.88 124 LEU A O 1
ATOM 973 N N . GLN A 1 125 ? -15.644 8.078 23.237 1.00 70.88 125 GLN A N 1
ATOM 974 C CA . GLN A 1 125 ? -14.227 8.028 22.865 1.00 70.88 125 GLN A CA 1
ATOM 975 C C . GLN A 1 125 ? -13.985 7.050 21.711 1.00 70.88 125 GLN A C 1
ATOM 977 O O . GLN A 1 125 ? -13.346 7.421 20.726 1.00 70.88 125 GLN A O 1
ATOM 982 N N . ASN A 1 126 ? -14.561 5.849 21.779 1.00 71.81 126 ASN A N 1
ATOM 983 C CA . ASN A 1 126 ? -14.465 4.859 20.706 1.00 71.81 126 ASN A CA 1
ATOM 984 C C . ASN A 1 126 ? -15.101 5.359 19.402 1.00 71.81 126 ASN A C 1
ATOM 986 O O . ASN A 1 126 ? -14.534 5.165 18.329 1.00 71.81 126 ASN A O 1
ATOM 990 N N . PHE A 1 127 ? -16.229 6.069 19.479 1.00 76.12 127 PHE A N 1
ATOM 991 C CA . PHE A 1 127 ? -16.864 6.680 18.314 1.00 76.12 127 PHE A CA 1
ATOM 992 C C . PHE A 1 127 ? -15.970 7.741 17.657 1.00 76.12 127 PHE A C 1
ATOM 994 O O . PHE A 1 127 ? -15.785 7.720 16.442 1.00 76.12 127 PHE A O 1
ATOM 1001 N N . LYS A 1 128 ? -15.341 8.621 18.449 1.00 77.44 128 LYS A N 1
ATOM 1002 C CA . LYS A 1 128 ? -14.379 9.616 17.939 1.00 77.44 128 LYS A CA 1
ATOM 1003 C C . LYS A 1 128 ? -13.158 8.961 17.290 1.00 77.44 128 LYS A C 1
ATOM 1005 O O . LYS A 1 128 ? -12.725 9.404 16.232 1.00 77.44 128 LYS A O 1
ATOM 1010 N N . ILE A 1 129 ? -12.629 7.891 17.885 1.00 76.88 129 ILE A N 1
ATOM 1011 C CA . ILE A 1 129 ? -11.516 7.115 17.316 1.00 76.88 129 ILE A CA 1
ATOM 1012 C C . ILE A 1 129 ? -11.931 6.481 15.978 1.00 76.88 129 ILE A C 1
ATOM 1014 O O . ILE A 1 129 ? -11.216 6.615 14.987 1.00 76.88 129 ILE A O 1
ATOM 1018 N N . LEU A 1 130 ? -13.117 5.868 15.907 1.00 69.81 130 LEU A N 1
ATOM 1019 C CA . LEU A 1 130 ? -13.651 5.276 14.675 1.00 69.81 130 LEU A CA 1
ATOM 1020 C C . LEU A 1 130 ? -13.885 6.314 13.568 1.00 69.81 130 LEU A C 1
ATOM 1022 O O . LEU A 1 130 ? -13.647 6.016 12.397 1.00 69.81 130 LEU A O 1
ATOM 1026 N N . GLN A 1 131 ? -14.310 7.532 13.918 1.00 73.75 131 GLN A N 1
ATOM 1027 C CA . GLN A 1 131 ? -14.449 8.629 12.956 1.00 73.75 131 GLN A CA 1
ATOM 1028 C C . GLN A 1 131 ? -13.111 9.076 12.353 1.00 73.75 131 GLN A C 1
ATOM 1030 O O . GLN A 1 131 ? -13.101 9.577 11.233 1.00 73.75 131 GLN A O 1
ATOM 1035 N N . ILE A 1 132 ? -11.992 8.877 13.055 1.00 76.25 132 ILE A N 1
ATOM 1036 C CA . ILE A 1 132 ? -10.649 9.219 12.566 1.00 76.25 132 ILE A CA 1
ATOM 1037 C C . ILE A 1 132 ? -10.041 8.062 11.757 1.00 76.25 132 ILE A C 1
ATOM 1039 O O . ILE A 1 132 ? -9.387 8.301 10.746 1.00 76.25 132 ILE A O 1
ATOM 1043 N N . ILE A 1 133 ? -10.272 6.808 12.157 1.00 80.75 133 ILE A N 1
ATOM 1044 C CA . ILE A 1 133 ? -9.693 5.631 11.484 1.00 80.75 133 ILE A CA 1
ATOM 1045 C C . ILE A 1 133 ? -10.286 5.429 10.084 1.00 80.75 133 ILE A C 1
ATOM 1047 O O . ILE A 1 133 ? -9.537 5.252 9.125 1.00 80.75 133 ILE A O 1
ATOM 1051 N N . LYS A 1 134 ? -11.615 5.527 9.940 1.00 76.81 134 LYS A N 1
ATOM 1052 C CA . LYS A 1 134 ? -12.308 5.324 8.655 1.00 76.81 134 LYS A CA 1
ATOM 1053 C C . LYS A 1 134 ? -11.747 6.168 7.494 1.00 76.81 134 LYS A C 1
ATOM 1055 O O . LYS A 1 134 ? -11.452 5.594 6.446 1.00 76.81 134 LYS A O 1
ATOM 1060 N N . PRO A 1 135 ? -11.567 7.498 7.624 1.00 82.75 135 PRO A N 1
ATOM 1061 C CA . PRO A 1 135 ? -11.001 8.299 6.541 1.00 82.75 135 PRO A CA 1
ATOM 1062 C C . PRO A 1 135 ? -9.529 7.963 6.269 1.00 82.75 135 PRO A C 1
ATOM 1064 O O . PRO A 1 135 ? -9.105 7.999 5.117 1.00 82.75 135 PRO A O 1
ATOM 1067 N N . VAL A 1 136 ? -8.745 7.585 7.286 1.00 85.25 136 VAL A N 1
ATOM 1068 C CA . VAL A 1 136 ? -7.344 7.171 7.094 1.00 85.25 136 VAL A CA 1
ATOM 1069 C C . VAL A 1 136 ? -7.258 5.875 6.283 1.00 85.25 136 VAL A C 1
ATOM 1071 O O . VAL A 1 136 ? -6.466 5.800 5.345 1.00 85.25 136 VAL A O 1
ATOM 1074 N N . GLU A 1 137 ? -8.101 4.884 6.578 1.00 80.56 137 GLU A N 1
ATOM 1075 C CA . GLU A 1 137 ? -8.183 3.637 5.804 1.00 80.56 137 GLU A CA 1
ATOM 1076 C C . GLU A 1 137 ? -8.596 3.894 4.352 1.00 80.56 137 GLU A C 1
ATOM 1078 O O . GLU A 1 137 ? -7.974 3.363 3.431 1.00 80.56 137 GLU A O 1
ATOM 1083 N N . GLN A 1 138 ? -9.584 4.766 4.130 1.00 79.56 138 GLN A N 1
ATOM 1084 C CA . GLN A 1 138 ? -10.001 5.168 2.784 1.00 79.56 138 GLN A CA 1
ATOM 1085 C C . GLN A 1 138 ? -8.866 5.855 2.011 1.00 79.56 138 GLN A C 1
ATOM 1087 O O . GLN A 1 138 ? -8.643 5.537 0.845 1.00 79.56 138 GLN A O 1
ATOM 1092 N N . ILE A 1 139 ? -8.098 6.742 2.652 1.00 84.69 139 ILE A N 1
ATOM 1093 C CA . ILE A 1 139 ? -6.935 7.399 2.032 1.00 84.69 139 ILE A CA 1
ATOM 1094 C C . ILE A 1 139 ? -5.847 6.376 1.675 1.00 84.69 139 ILE A C 1
ATOM 1096 O O . ILE A 1 139 ? -5.232 6.476 0.611 1.00 84.69 139 ILE A O 1
ATOM 1100 N N . ILE A 1 140 ? -5.596 5.389 2.541 1.00 80.38 140 ILE A N 1
ATOM 1101 C CA . ILE A 1 140 ? -4.630 4.314 2.273 1.00 80.38 140 ILE A CA 1
ATOM 1102 C C . ILE A 1 140 ? -5.081 3.483 1.066 1.00 80.38 140 ILE A C 1
ATOM 1104 O O . ILE A 1 140 ? -4.285 3.269 0.152 1.00 80.38 140 ILE A O 1
ATOM 1108 N N . GLN A 1 141 ? -6.352 3.074 1.023 1.00 79.00 141 GLN A N 1
ATOM 1109 C CA . GLN A 1 141 ? -6.912 2.307 -0.094 1.00 79.00 141 GLN A CA 1
ATOM 1110 C C . GLN A 1 141 ? -6.864 3.095 -1.409 1.00 79.00 141 GLN A C 1
ATOM 1112 O O . GLN A 1 141 ? -6.429 2.561 -2.427 1.00 79.00 141 GLN A O 1
ATOM 1117 N N . GLN A 1 142 ? -7.224 4.381 -1.390 1.00 78.25 142 GLN A N 1
ATOM 1118 C CA . GLN A 1 142 ? -7.152 5.246 -2.570 1.00 78.25 142 GLN A CA 1
ATOM 1119 C C . GLN A 1 142 ? -5.717 5.391 -3.089 1.00 78.25 142 GLN A C 1
ATOM 1121 O O . GLN A 1 142 ? -5.486 5.279 -4.291 1.00 78.25 142 GLN A O 1
ATOM 1126 N N . LYS A 1 143 ? -4.732 5.585 -2.201 1.00 77.75 143 LYS A N 1
ATOM 1127 C CA . LYS A 1 143 ? -3.315 5.651 -2.597 1.00 77.75 143 LYS A CA 1
ATOM 1128 C C . LYS A 1 143 ? -2.810 4.332 -3.181 1.00 77.75 143 LYS A C 1
ATOM 1130 O O . LYS A 1 143 ? -2.039 4.351 -4.139 1.00 77.75 143 LYS A O 1
ATOM 1135 N N . GLN A 1 144 ? -3.240 3.195 -2.632 1.00 76.94 144 GLN A N 1
ATOM 1136 C CA . GLN A 1 144 ? -2.891 1.880 -3.174 1.00 76.94 144 GLN A CA 1
ATOM 1137 C C . GLN A 1 144 ? -3.478 1.694 -4.578 1.00 76.94 144 GLN A C 1
ATOM 1139 O O . GLN A 1 144 ? -2.733 1.385 -5.502 1.00 76.94 144 GLN A O 1
ATOM 1144 N N . GLN A 1 145 ? -4.767 1.994 -4.765 1.00 74.31 145 GLN A N 1
ATOM 1145 C CA . GLN A 1 145 ? -5.445 1.904 -6.064 1.00 74.31 145 GLN A CA 1
ATOM 1146 C C . GLN A 1 145 ? -4.821 2.822 -7.124 1.00 74.31 145 GLN A C 1
ATOM 1148 O O . GLN A 1 145 ? -4.592 2.389 -8.251 1.00 74.31 145 GLN A O 1
ATOM 1153 N N . GLN A 1 146 ? -4.490 4.068 -6.767 1.00 74.50 146 GLN A N 1
ATOM 1154 C CA . GLN A 1 146 ? -3.801 4.998 -7.671 1.00 74.50 146 GLN A CA 1
ATOM 1155 C C . GLN A 1 146 ? -2.427 4.473 -8.106 1.00 74.50 146 GLN A C 1
ATOM 1157 O O . GLN A 1 146 ? -2.058 4.624 -9.268 1.00 74.50 146 GLN A O 1
ATOM 1162 N N . THR A 1 147 ? -1.686 3.835 -7.195 1.00 72.88 147 THR A N 1
ATOM 1163 C CA . THR A 1 147 ? -0.375 3.242 -7.512 1.00 72.88 147 THR A CA 1
ATOM 1164 C C . THR A 1 147 ? -0.529 2.092 -8.509 1.00 72.88 147 THR A C 1
ATOM 1166 O O . THR A 1 147 ? 0.146 2.077 -9.534 1.00 72.88 147 THR A O 1
ATOM 1169 N N . THR A 1 148 ? -1.480 1.182 -8.270 1.00 75.12 148 THR A N 1
ATOM 1170 C CA . THR A 1 148 ? -1.765 0.051 -9.168 1.00 75.12 148 THR A CA 1
ATOM 1171 C C . THR A 1 148 ? -2.176 0.518 -10.564 1.00 75.12 148 THR A C 1
ATOM 1173 O O . THR A 1 148 ? -1.636 0.037 -11.555 1.00 75.12 148 THR A O 1
ATOM 1176 N N . GLN A 1 149 ? -3.060 1.516 -10.657 1.00 80.25 149 GLN A N 1
ATOM 1177 C CA . GLN A 1 149 ? -3.488 2.076 -11.943 1.00 80.25 149 GLN A CA 1
ATOM 1178 C C . GLN A 1 149 ? -2.332 2.724 -12.720 1.00 80.25 149 GLN A C 1
ATOM 1180 O O . GLN A 1 149 ? -2.265 2.619 -13.947 1.00 80.25 149 GLN A O 1
ATOM 1185 N N . GLN A 1 150 ? -1.411 3.404 -12.029 1.00 80.88 150 GLN A N 1
ATOM 1186 C CA . GLN A 1 150 ? -0.226 3.986 -12.664 1.00 80.88 150 GLN A CA 1
ATOM 1187 C C . GLN A 1 150 ? 0.737 2.911 -13.182 1.00 80.88 150 GLN A C 1
ATOM 1189 O O . GLN A 1 150 ? 1.240 3.042 -14.301 1.00 80.88 150 GLN A O 1
ATOM 1194 N N . ASP A 1 151 ? 0.961 1.847 -12.410 1.00 80.56 151 ASP A N 1
ATOM 1195 C CA . ASP A 1 151 ? 1.821 0.729 -12.805 1.00 80.56 151 ASP A CA 1
ATOM 1196 C C . ASP A 1 151 ? 1.245 -0.026 -14.017 1.00 80.56 151 ASP A C 1
ATOM 1198 O O . ASP A 1 151 ? 1.959 -0.276 -14.993 1.00 80.56 151 ASP A O 1
ATOM 1202 N N . GLU A 1 152 ? -0.062 -0.309 -14.017 1.00 84.50 152 GLU A N 1
ATOM 1203 C CA . GLU A 1 152 ? -0.764 -0.931 -15.148 1.00 84.50 152 GLU A CA 1
ATOM 1204 C C . GLU A 1 152 ? -0.650 -0.088 -16.423 1.00 84.50 152 GLU A C 1
ATOM 1206 O O . GLU A 1 152 ? -0.337 -0.612 -17.497 1.00 84.50 152 GLU A O 1
ATOM 1211 N N . LYS A 1 153 ? -0.825 1.234 -16.308 1.00 86.50 153 LYS A N 1
ATOM 1212 C CA . LYS A 1 153 ? -0.670 2.157 -17.436 1.00 86.50 153 LYS A CA 1
ATOM 1213 C C . LYS A 1 153 ? 0.748 2.110 -18.014 1.00 86.50 153 LYS A C 1
ATOM 1215 O O . LYS A 1 153 ? 0.905 2.005 -19.230 1.00 86.50 153 LYS A O 1
ATOM 1220 N N . GLN A 1 154 ? 1.781 2.119 -17.169 1.00 83.38 154 GLN A N 1
ATOM 1221 C CA . GLN A 1 154 ? 3.171 2.018 -17.632 1.00 83.38 154 GLN A CA 1
ATOM 1222 C C . GLN A 1 154 ? 3.473 0.681 -18.322 1.00 83.38 154 GLN A C 1
ATOM 1224 O O . GLN A 1 154 ? 4.247 0.642 -19.287 1.00 83.38 154 GLN A O 1
ATOM 1229 N N . ILE A 1 155 ? 2.890 -0.423 -17.844 1.00 85.88 155 ILE A N 1
ATOM 1230 C CA . ILE A 1 155 ? 3.013 -1.738 -18.487 1.00 85.88 155 ILE A CA 1
ATOM 1231 C C . ILE A 1 155 ? 2.385 -1.689 -19.882 1.00 85.88 155 ILE A C 1
ATOM 1233 O O . ILE A 1 155 ? 3.033 -2.090 -20.851 1.00 85.88 155 ILE A O 1
ATOM 1237 N N . GLN A 1 156 ? 1.179 -1.132 -20.014 1.00 87.56 156 GLN A N 1
ATOM 1238 C CA . GLN A 1 156 ? 0.511 -1.014 -21.311 1.00 87.56 156 GLN A CA 1
ATOM 1239 C C . GLN A 1 156 ? 1.280 -0.138 -22.302 1.00 87.56 156 GLN A C 1
ATOM 1241 O O . GLN A 1 156 ? 1.491 -0.552 -23.441 1.00 87.56 156 GLN A O 1
ATOM 1246 N N . GLU A 1 157 ? 1.776 1.023 -21.873 1.00 88.25 157 GLU A N 1
ATOM 1247 C CA . GLU A 1 157 ? 2.616 1.892 -22.712 1.00 88.25 157 GLU A CA 1
ATOM 1248 C C . GLU A 1 157 ? 3.880 1.169 -23.203 1.00 88.25 157 GLU A C 1
ATOM 1250 O O . GLU A 1 157 ? 4.354 1.398 -24.315 1.00 88.25 157 GLU A O 1
ATOM 1255 N N . THR A 1 158 ? 4.425 0.256 -22.394 1.00 85.50 158 THR A N 1
ATOM 1256 C CA . THR A 1 158 ? 5.588 -0.554 -22.785 1.00 85.50 158 THR A CA 1
ATOM 1257 C C . THR A 1 158 ? 5.205 -1.626 -23.799 1.00 85.50 158 THR A C 1
ATOM 1259 O O . THR A 1 158 ? 5.904 -1.803 -24.793 1.00 85.50 158 THR A O 1
ATOM 1262 N N . LEU A 1 159 ? 4.076 -2.308 -23.592 1.00 87.62 159 LEU A N 1
ATOM 1263 C CA . LEU A 1 159 ? 3.561 -3.324 -24.514 1.00 87.62 159 LEU A CA 1
ATOM 1264 C C . LEU A 1 159 ? 3.212 -2.754 -25.894 1.00 87.62 159 LEU A C 1
ATOM 1266 O O . LEU A 1 159 ? 3.361 -3.461 -26.890 1.00 87.62 159 LEU A O 1
ATOM 1270 N N . GLN A 1 160 ? 2.782 -1.491 -25.956 1.00 88.06 160 GLN A N 1
ATOM 1271 C CA . GLN A 1 160 ? 2.528 -0.778 -27.211 1.00 88.06 160 GLN A CA 1
ATOM 1272 C C . GLN A 1 160 ? 3.816 -0.484 -27.991 1.00 88.06 160 GLN A C 1
ATOM 1274 O O . GLN A 1 160 ? 3.813 -0.545 -29.216 1.00 88.06 160 GLN A O 1
ATOM 1279 N N . LYS A 1 161 ? 4.920 -0.187 -27.294 1.00 84.44 161 LYS A N 1
ATOM 1280 C CA . LYS A 1 161 ? 6.232 0.082 -27.911 1.00 84.44 161 LYS A CA 1
ATOM 1281 C C . LYS A 1 161 ? 6.983 -1.192 -28.313 1.00 84.44 161 LYS A C 1
ATOM 1283 O O . LYS A 1 161 ? 7.924 -1.122 -29.098 1.00 84.44 161 LYS A O 1
ATOM 1288 N N . LEU A 1 162 ? 6.602 -2.342 -27.757 1.00 84.00 162 LEU A N 1
ATOM 1289 C CA . LEU A 1 162 ? 7.219 -3.637 -28.035 1.00 84.00 162 LEU A CA 1
ATOM 1290 C C . LEU A 1 162 ? 6.595 -4.307 -29.262 1.00 84.00 162 LEU A C 1
ATOM 1292 O O . LEU A 1 162 ? 5.376 -4.303 -29.442 1.00 84.00 162 LEU A O 1
ATOM 1296 N N . GLN A 1 163 ? 7.439 -4.970 -30.057 1.00 84.62 163 GLN A N 1
ATOM 1297 C CA . GLN A 1 163 ? 6.962 -5.867 -31.108 1.00 84.62 163 GLN A CA 1
ATOM 1298 C C . GLN A 1 163 ? 6.203 -7.052 -30.494 1.00 84.62 163 GLN A C 1
ATOM 1300 O O . GLN A 1 163 ? 6.574 -7.570 -29.435 1.00 84.62 163 GLN A O 1
ATOM 1305 N N . ASP A 1 164 ? 5.181 -7.523 -31.204 1.00 84.81 164 ASP A N 1
ATOM 1306 C CA . ASP A 1 164 ? 4.235 -8.550 -30.755 1.00 84.81 164 ASP A CA 1
ATOM 1307 C C . ASP A 1 164 ? 4.920 -9.826 -30.241 1.00 84.81 164 ASP A C 1
ATOM 1309 O O . ASP A 1 164 ? 4.536 -10.357 -29.199 1.00 84.81 164 ASP A O 1
ATOM 1313 N N . GLN A 1 165 ? 5.998 -10.260 -30.901 1.00 84.81 165 GLN A N 1
ATOM 1314 C CA . GLN A 1 165 ? 6.770 -11.450 -30.522 1.00 84.81 165 GLN A CA 1
ATOM 1315 C C . GLN A 1 165 ? 7.446 -11.361 -29.139 1.00 84.81 165 GLN A C 1
ATOM 1317 O O . GLN A 1 165 ? 7.701 -12.389 -28.510 1.00 84.81 165 GLN A O 1
ATOM 1322 N N . TYR A 1 166 ? 7.726 -10.152 -28.635 1.00 84.50 166 TYR A N 1
ATOM 1323 C CA . TYR A 1 166 ? 8.369 -9.943 -27.331 1.00 84.50 166 TYR A CA 1
ATOM 1324 C C . TYR A 1 166 ? 7.369 -9.699 -26.197 1.00 84.50 166 TYR A C 1
ATOM 1326 O O . TYR A 1 166 ? 7.741 -9.818 -25.029 1.00 84.50 166 TYR A O 1
ATOM 1334 N N . ARG A 1 167 ? 6.095 -9.415 -26.503 1.00 87.81 167 ARG A N 1
ATOM 1335 C CA . ARG A 1 167 ? 5.047 -9.215 -25.488 1.00 87.81 167 ARG A CA 1
ATOM 1336 C C . ARG A 1 167 ? 4.913 -10.380 -24.498 1.00 87.81 167 ARG A C 1
ATOM 1338 O O . ARG A 1 167 ? 4.937 -10.097 -23.302 1.00 87.81 167 ARG A O 1
ATOM 1345 N N . PRO A 1 168 ? 4.830 -11.662 -24.914 1.00 89.94 168 PRO A N 1
ATOM 1346 C CA . PRO A 1 168 ? 4.702 -12.760 -23.952 1.00 89.94 168 PRO A CA 1
ATOM 1347 C C . PRO A 1 168 ? 5.934 -12.884 -23.043 1.00 89.94 168 PRO A C 1
ATOM 1349 O O . PRO A 1 168 ? 5.791 -13.091 -21.840 1.00 89.94 168 PRO A O 1
ATOM 1352 N N . LYS A 1 169 ? 7.138 -12.664 -23.591 1.00 90.44 169 LYS A N 1
ATOM 1353 C CA . LYS A 1 169 ? 8.395 -12.655 -22.825 1.00 90.44 169 LYS A CA 1
ATOM 1354 C C . LYS A 1 169 ? 8.408 -11.529 -21.787 1.00 90.44 169 LYS A C 1
ATOM 1356 O O . LYS A 1 169 ? 8.807 -11.742 -20.648 1.00 90.44 169 LYS A O 1
ATOM 1361 N N . TYR A 1 170 ? 7.930 -10.343 -22.164 1.00 89.69 170 TYR A N 1
ATOM 1362 C CA . TYR A 1 170 ? 7.838 -9.194 -21.265 1.00 89.69 170 TYR A CA 1
ATOM 1363 C C . TYR A 1 170 ? 6.796 -9.379 -20.154 1.00 89.69 170 TYR A C 1
ATOM 1365 O O . TYR A 1 170 ? 7.047 -8.994 -19.013 1.00 89.69 170 TYR A O 1
ATOM 1373 N N . ILE A 1 171 ? 5.643 -9.982 -20.460 1.00 89.12 171 ILE A N 1
ATOM 1374 C CA . ILE A 1 171 ? 4.609 -10.284 -19.459 1.00 89.12 171 ILE A CA 1
ATOM 1375 C C . ILE A 1 171 ? 5.162 -11.252 -18.410 1.00 89.12 171 ILE A C 1
ATOM 1377 O O . ILE A 1 171 ? 5.033 -10.993 -17.213 1.00 89.12 171 ILE A O 1
ATOM 1381 N N . GLU A 1 172 ? 5.832 -12.322 -18.844 1.00 91.06 172 GLU A N 1
ATOM 1382 C CA . GLU A 1 172 ? 6.435 -13.285 -17.920 1.00 91.06 172 GLU A CA 1
ATOM 1383 C C . GLU A 1 172 ? 7.570 -12.658 -17.101 1.00 91.06 172 GLU A C 1
ATOM 1385 O O . GLU A 1 172 ? 7.638 -12.843 -15.885 1.00 91.06 172 GLU A O 1
ATOM 1390 N N . PHE A 1 173 ? 8.405 -11.830 -17.734 1.00 90.88 173 PHE A N 1
ATOM 1391 C CA . PHE A 1 173 ? 9.392 -11.015 -17.031 1.00 90.88 173 PHE A CA 1
ATOM 1392 C C . PHE A 1 173 ? 8.752 -10.174 -15.929 1.00 90.88 173 PHE A C 1
ATOM 1394 O O . PHE A 1 173 ? 9.207 -10.207 -14.786 1.00 90.88 173 PHE A O 1
ATOM 1401 N N . ARG A 1 174 ? 7.669 -9.454 -16.241 1.00 90.00 174 ARG A N 1
ATOM 1402 C CA . ARG A 1 174 ? 7.003 -8.593 -15.265 1.00 90.00 174 ARG A CA 1
ATOM 1403 C C . ARG A 1 174 ? 6.421 -9.399 -14.107 1.00 90.00 174 ARG A C 1
ATOM 1405 O O . ARG A 1 174 ? 6.640 -9.024 -12.960 1.00 90.00 174 ARG A O 1
ATOM 1412 N N . ARG A 1 175 ? 5.790 -10.540 -14.394 1.00 90.38 175 ARG A N 1
ATOM 1413 C CA . ARG A 1 175 ? 5.260 -11.462 -13.380 1.00 90.38 175 ARG A CA 1
ATOM 1414 C C . ARG A 1 175 ? 6.341 -11.914 -12.392 1.00 90.38 175 ARG A C 1
ATOM 1416 O O . ARG A 1 175 ? 6.105 -11.934 -11.186 1.00 90.38 175 ARG A O 1
ATOM 1423 N N . LEU A 1 176 ? 7.527 -12.270 -12.892 1.00 86.75 176 LEU A N 1
ATOM 1424 C CA . LEU A 1 176 ? 8.657 -12.694 -12.058 1.00 86.75 176 LEU A CA 1
ATOM 1425 C C . LEU A 1 176 ? 9.220 -11.544 -11.214 1.00 86.75 176 LEU A C 1
ATOM 1427 O O . LEU A 1 176 ? 9.517 -11.737 -10.033 1.00 86.75 176 LEU A O 1
ATOM 1431 N N . VAL A 1 177 ? 9.333 -10.350 -11.800 1.00 86.44 177 VAL A N 1
ATOM 1432 C CA . VAL A 1 177 ? 9.765 -9.139 -11.088 1.00 86.44 177 VAL A CA 1
ATOM 1433 C C . VAL A 1 177 ? 8.786 -8.793 -9.966 1.00 86.44 177 VAL A C 1
ATOM 1435 O O . VAL A 1 177 ? 9.219 -8.574 -8.836 1.00 86.44 177 VAL A O 1
ATOM 1438 N N . ASP A 1 178 ? 7.482 -8.797 -10.244 1.00 85.81 178 ASP A N 1
ATOM 1439 C CA . ASP A 1 178 ? 6.441 -8.479 -9.261 1.00 85.81 178 ASP A CA 1
ATOM 1440 C C . ASP A 1 178 ? 6.433 -9.468 -8.102 1.00 85.81 178 ASP A C 1
ATOM 1442 O O . ASP A 1 178 ? 6.481 -9.049 -6.946 1.00 85.81 178 ASP A O 1
ATOM 1446 N N . TYR A 1 179 ? 6.507 -10.770 -8.396 1.00 84.62 179 TYR A N 1
ATOM 1447 C CA . TYR A 1 179 ? 6.638 -11.803 -7.369 1.00 84.62 179 TYR A CA 1
ATOM 1448 C C . TYR A 1 179 ? 7.838 -11.540 -6.448 1.00 84.62 179 TYR A C 1
ATOM 1450 O O . TYR A 1 179 ? 7.742 -11.657 -5.223 1.00 84.62 179 TYR A O 1
ATOM 1458 N N . HIS A 1 180 ? 8.978 -11.148 -7.022 1.00 78.75 180 HIS A N 1
ATOM 1459 C CA . HIS A 1 180 ? 10.166 -10.860 -6.233 1.00 78.75 180 HIS A CA 1
ATOM 1460 C C . HIS A 1 180 ? 9.999 -9.591 -5.382 1.00 78.75 180 HIS A C 1
ATOM 1462 O O . HIS A 1 180 ? 10.296 -9.610 -4.187 1.00 78.75 180 HIS A O 1
ATOM 1468 N N . LEU A 1 181 ? 9.466 -8.507 -5.951 1.00 79.69 181 LEU A N 1
ATOM 1469 C CA . LEU A 1 181 ? 9.215 -7.256 -5.227 1.00 79.69 181 LEU A CA 1
ATOM 1470 C C . LEU A 1 181 ? 8.183 -7.426 -4.103 1.00 79.69 181 LEU A C 1
ATOM 1472 O O . LEU A 1 181 ? 8.342 -6.842 -3.031 1.00 79.69 181 LEU A O 1
ATOM 1476 N N . GLU A 1 182 ? 7.147 -8.236 -4.310 1.00 79.19 182 GLU A N 1
ATOM 1477 C CA . GLU A 1 182 ? 6.174 -8.597 -3.274 1.00 79.19 182 GLU A CA 1
ATOM 1478 C C . GLU A 1 182 ? 6.818 -9.409 -2.149 1.00 79.19 182 GLU A C 1
ATOM 1480 O O . GLU A 1 182 ? 6.587 -9.118 -0.971 1.00 79.19 182 GLU A O 1
ATOM 1485 N N . SER A 1 183 ? 7.692 -10.361 -2.492 1.00 75.31 183 SER A N 1
ATOM 1486 C CA . SER A 1 183 ? 8.427 -11.158 -1.504 1.00 75.31 183 SER A CA 1
ATOM 1487 C C . SER A 1 183 ? 9.357 -10.314 -0.620 1.00 75.31 183 SER A C 1
ATOM 1489 O O . SER A 1 183 ? 9.571 -10.655 0.541 1.00 75.31 183 SER A O 1
ATOM 1491 N N . LEU A 1 184 ? 9.862 -9.181 -1.127 1.00 72.19 184 LEU A N 1
ATOM 1492 C CA . LEU A 1 184 ? 10.660 -8.228 -0.346 1.00 72.19 184 LEU A CA 1
ATOM 1493 C C . LEU A 1 184 ? 9.805 -7.393 0.622 1.00 72.19 184 LEU A C 1
ATOM 1495 O O . LEU A 1 184 ? 10.282 -7.029 1.697 1.00 72.19 184 LEU A O 1
ATOM 1499 N N . LYS A 1 185 ? 8.545 -7.098 0.267 1.00 70.88 185 LYS A N 1
ATOM 1500 C CA . LYS A 1 185 ? 7.609 -6.335 1.116 1.00 70.88 185 LYS A CA 1
ATOM 1501 C C . LYS A 1 185 ? 7.104 -7.160 2.302 1.00 70.88 185 LYS A C 1
ATOM 1503 O O . LYS A 1 185 ? 6.926 -6.624 3.395 1.00 70.88 185 LYS A O 1
ATOM 1508 N N . GLN A 1 186 ? 6.863 -8.454 2.095 1.00 62.94 186 GLN A N 1
ATOM 1509 C CA . GLN A 1 186 ? 6.348 -9.358 3.123 1.00 62.94 186 GLN A CA 1
ATOM 1510 C C . GLN A 1 186 ? 7.506 -9.914 3.966 1.00 62.94 186 GLN A C 1
ATOM 1512 O O . GLN A 1 186 ? 8.130 -10.915 3.627 1.00 62.94 186 GLN A O 1
ATOM 1517 N N . GLN A 1 187 ? 7.801 -9.272 5.099 1.00 55.50 187 GLN A N 1
ATOM 1518 C CA . GLN A 1 187 ? 8.879 -9.683 6.012 1.00 55.50 187 GLN A CA 1
ATOM 1519 C C . GLN A 1 187 ? 8.671 -11.065 6.683 1.00 55.50 187 GLN A C 1
ATOM 1521 O O . GLN A 1 187 ? 9.565 -11.508 7.403 1.00 55.50 187 GLN A O 1
ATOM 1526 N N . GLU A 1 188 ? 7.550 -11.761 6.446 1.00 52.25 188 GLU A N 1
ATOM 1527 C CA . GLU A 1 188 ? 7.037 -12.822 7.333 1.00 52.25 188 GLU A CA 1
ATOM 1528 C C . GLU A 1 188 ? 7.060 -14.271 6.815 1.00 52.25 188 GLU A C 1
ATOM 1530 O O . GLU A 1 188 ? 6.606 -15.164 7.528 1.00 52.25 188 GLU A O 1
ATOM 1535 N N . THR A 1 189 ? 7.612 -14.590 5.640 1.00 46.56 189 THR A N 1
ATOM 1536 C CA . THR A 1 189 ? 7.720 -16.018 5.268 1.00 46.56 189 THR A CA 1
ATOM 1537 C C . THR A 1 189 ? 8.976 -16.646 5.879 1.00 46.56 189 THR A C 1
ATOM 1539 O O . THR A 1 189 ? 10.072 -16.562 5.330 1.00 46.56 189 THR A O 1
ATOM 1542 N N . LYS A 1 190 ? 8.809 -17.273 7.053 1.00 51.31 190 LYS A N 1
ATOM 1543 C CA . LYS A 1 190 ? 9.852 -18.023 7.783 1.00 51.31 190 LYS A CA 1
ATOM 1544 C C . LYS A 1 190 ? 10.461 -19.194 6.995 1.00 51.31 190 LYS A C 1
ATOM 1546 O O . LYS A 1 190 ? 11.554 -19.622 7.342 1.00 51.31 190 LYS A O 1
ATOM 1551 N N . ASP A 1 191 ? 9.817 -19.647 5.917 1.00 51.91 191 ASP A N 1
ATOM 1552 C CA . ASP A 1 191 ? 10.153 -20.925 5.270 1.00 51.91 191 ASP A CA 1
ATOM 1553 C C . ASP A 1 191 ? 10.611 -20.820 3.807 1.00 51.91 191 ASP A C 1
ATOM 1555 O O . ASP A 1 191 ? 10.770 -21.838 3.135 1.00 51.91 191 ASP A O 1
ATOM 1559 N N . LYS A 1 192 ? 10.847 -19.612 3.277 1.00 54.31 192 LYS A N 1
ATOM 1560 C CA . LYS A 1 192 ? 11.431 -19.453 1.936 1.00 54.31 192 LYS A CA 1
ATOM 1561 C C . LYS A 1 192 ? 12.820 -18.830 2.047 1.00 54.31 192 LYS A C 1
ATOM 1563 O O . LYS A 1 192 ? 12.935 -17.749 2.628 1.00 54.31 192 LYS A O 1
ATOM 1568 N N . PRO A 1 193 ? 13.879 -19.462 1.498 1.00 50.88 193 PRO A N 1
ATOM 1569 C CA . PRO A 1 193 ? 15.189 -18.833 1.456 1.00 50.88 193 PRO A CA 1
ATOM 1570 C C . PRO A 1 193 ? 15.041 -17.517 0.695 1.00 50.88 193 PRO A C 1
ATOM 1572 O O . PRO A 1 193 ? 14.659 -17.499 -0.477 1.00 50.88 193 PRO A O 1
ATOM 1575 N N . LYS A 1 194 ? 15.284 -16.399 1.386 1.00 55.06 194 LYS A N 1
ATOM 1576 C CA . LYS A 1 194 ? 15.319 -15.087 0.747 1.00 55.06 194 LYS A CA 1
ATOM 1577 C C . LYS A 1 194 ? 16.433 -15.136 -0.291 1.00 55.06 194 LYS A C 1
ATOM 1579 O O . LYS A 1 194 ? 17.602 -15.207 0.073 1.00 55.06 194 LYS A O 1
ATOM 1584 N N . LEU A 1 195 ? 16.057 -15.121 -1.570 1.00 54.38 195 LEU A N 1
ATOM 1585 C CA . LEU A 1 195 ? 17.010 -15.111 -2.684 1.00 54.38 195 LEU A CA 1
ATOM 1586 C C . LEU A 1 195 ? 17.949 -13.898 -2.602 1.00 54.38 195 LEU A C 1
ATOM 1588 O O . LEU A 1 195 ? 19.089 -13.993 -3.037 1.00 54.38 195 LEU A O 1
ATOM 1592 N N . LEU A 1 196 ? 17.490 -12.796 -1.994 1.00 60.84 196 LEU A N 1
ATOM 1593 C CA . LEU A 1 196 ? 18.293 -11.617 -1.685 1.00 60.84 196 LEU A CA 1
ATOM 1594 C C . LEU A 1 196 ? 18.116 -11.236 -0.199 1.00 60.84 196 LEU A C 1
ATOM 1596 O O . LEU A 1 196 ? 16.978 -11.041 0.243 1.00 60.84 196 LEU A O 1
ATOM 1600 N N . PRO A 1 197 ? 19.196 -11.097 0.595 1.00 55.50 197 PRO A N 1
ATOM 1601 C CA . PRO A 1 197 ? 19.146 -10.699 2.005 1.00 55.50 197 PRO A CA 1
ATOM 1602 C C . PRO A 1 197 ? 18.933 -9.182 2.147 1.00 55.50 197 PRO A C 1
ATOM 1604 O O . PRO A 1 197 ? 19.710 -8.468 2.777 1.00 55.50 197 PRO A O 1
ATOM 1607 N N . LEU A 1 198 ? 17.880 -8.665 1.521 1.00 60.00 198 LEU A N 1
ATOM 1608 C CA . LEU A 1 198 ? 17.563 -7.247 1.481 1.00 60.00 198 LEU A CA 1
ATOM 1609 C C . LEU A 1 198 ? 16.417 -6.932 2.446 1.00 60.00 198 LEU A C 1
ATOM 1611 O O . LEU A 1 198 ? 15.278 -7.349 2.248 1.00 60.00 198 LEU A O 1
ATOM 1615 N N . ILE A 1 199 ? 16.715 -6.170 3.502 1.00 57.75 199 ILE A N 1
ATOM 1616 C CA . ILE A 1 199 ? 15.693 -5.563 4.365 1.00 57.75 199 ILE A CA 1
ATOM 1617 C C . ILE A 1 199 ? 15.248 -4.272 3.682 1.00 57.75 199 ILE A C 1
ATOM 1619 O O . ILE A 1 199 ? 15.759 -3.190 3.967 1.00 57.75 199 ILE A O 1
ATOM 1623 N N . VAL A 1 200 ? 14.327 -4.385 2.728 1.00 61.09 200 VAL A N 1
ATOM 1624 C CA . VAL A 1 200 ? 13.864 -3.232 1.950 1.00 61.09 200 VAL A CA 1
ATOM 1625 C C . VAL A 1 200 ? 12.448 -2.873 2.371 1.00 61.09 200 VAL A C 1
ATOM 1627 O O . VAL A 1 200 ? 11.518 -3.650 2.201 1.00 61.09 200 VAL A O 1
ATOM 1630 N N . LYS A 1 201 ? 12.284 -1.670 2.935 1.00 60.16 201 LYS A N 1
ATOM 1631 C CA . LYS A 1 201 ? 10.962 -1.104 3.256 1.00 60.16 201 LYS A CA 1
ATOM 1632 C C . LYS A 1 201 ? 10.269 -0.512 2.024 1.00 60.16 201 LYS A C 1
ATOM 1634 O O . LYS A 1 201 ? 9.045 -0.490 1.972 1.00 60.16 201 LYS A O 1
ATOM 1639 N N . GLN A 1 202 ? 11.040 -0.019 1.048 1.00 68.94 202 GLN A N 1
ATOM 1640 C CA . GLN A 1 202 ? 10.522 0.620 -0.161 1.00 68.94 202 GLN A CA 1
ATOM 1641 C C . GLN A 1 202 ? 11.517 0.484 -1.323 1.00 68.94 202 GLN A C 1
ATOM 1643 O O . GLN A 1 202 ? 12.694 0.803 -1.169 1.00 68.94 202 GLN A O 1
ATOM 1648 N N . CYS A 1 203 ? 11.037 0.043 -2.487 1.00 75.81 203 CYS A N 1
ATOM 1649 C CA . CYS A 1 203 ? 11.784 0.056 -3.746 1.00 75.81 203 CYS A CA 1
ATOM 1650 C C . CYS A 1 203 ? 11.309 1.230 -4.609 1.00 75.81 203 CYS A C 1
ATOM 1652 O O . CYS A 1 203 ? 10.111 1.507 -4.670 1.00 75.81 203 CYS A O 1
ATOM 1654 N N . LYS A 1 204 ? 12.237 1.887 -5.308 1.00 84.81 204 LYS A N 1
ATOM 1655 C CA . LYS A 1 204 ? 11.944 2.921 -6.306 1.00 84.81 204 LYS A CA 1
ATOM 1656 C C . LYS A 1 204 ? 12.571 2.515 -7.636 1.00 84.81 204 LYS A C 1
ATOM 1658 O O . LYS A 1 204 ? 13.735 2.128 -7.666 1.00 84.81 204 LYS A O 1
ATOM 1663 N N . LEU A 1 205 ? 11.816 2.630 -8.727 1.00 87.88 205 LEU A N 1
ATOM 1664 C CA . LEU A 1 205 ? 12.364 2.465 -10.071 1.00 87.88 205 LEU A CA 1
ATOM 1665 C C . LEU A 1 205 ? 13.336 3.617 -10.370 1.00 87.88 205 LEU A C 1
ATOM 1667 O O . LEU A 1 205 ? 12.941 4.783 -10.338 1.00 87.88 205 LEU A O 1
ATOM 1671 N N . LEU A 1 206 ? 14.599 3.285 -10.640 1.00 89.94 206 LEU A N 1
ATOM 1672 C CA . LEU A 1 206 ? 15.640 4.262 -10.985 1.00 89.94 206 LEU A CA 1
ATOM 1673 C C . LEU A 1 206 ? 15.826 4.394 -12.497 1.00 89.94 206 LEU A C 1
ATOM 1675 O O . LEU A 1 206 ? 15.942 5.504 -13.006 1.00 89.94 206 LEU A O 1
ATOM 1679 N N . PHE A 1 207 ? 15.832 3.263 -13.203 1.00 90.06 207 PHE A N 1
ATOM 1680 C CA . PHE A 1 207 ? 16.137 3.190 -14.625 1.00 90.06 207 PHE A CA 1
ATOM 1681 C C . PHE A 1 207 ? 15.280 2.130 -15.318 1.00 90.06 207 PHE A C 1
ATOM 1683 O O . PHE A 1 207 ? 15.065 1.042 -14.778 1.00 90.06 207 PHE A O 1
ATOM 1690 N N . LYS A 1 208 ? 14.829 2.435 -16.537 1.00 89.75 208 LYS A N 1
ATOM 1691 C CA . LYS A 1 208 ? 14.181 1.482 -17.443 1.00 89.75 208 LYS A CA 1
ATOM 1692 C C . LYS A 1 208 ? 14.620 1.761 -18.875 1.00 89.75 208 LYS A C 1
ATOM 1694 O O . LYS A 1 208 ? 14.239 2.784 -19.434 1.00 89.75 208 LYS A O 1
ATOM 1699 N N . ALA A 1 209 ? 15.333 0.826 -19.500 1.00 87.94 209 ALA A N 1
ATOM 1700 C CA . ALA A 1 209 ? 15.936 1.036 -20.820 1.00 87.94 209 ALA A CA 1
ATOM 1701 C C . ALA A 1 209 ? 14.935 1.468 -21.913 1.00 87.94 209 ALA A C 1
ATOM 1703 O O . ALA A 1 209 ? 15.235 2.344 -22.716 1.00 87.94 209 ALA A O 1
ATOM 1704 N N . THR A 1 210 ? 13.699 0.952 -21.901 1.00 84.00 210 THR A N 1
ATOM 1705 C CA . THR A 1 210 ? 12.656 1.349 -22.873 1.00 84.00 210 THR A CA 1
ATOM 1706 C C . THR A 1 210 ? 12.184 2.800 -22.730 1.00 84.00 210 THR A C 1
ATOM 1708 O O . THR A 1 210 ? 11.547 3.327 -23.639 1.00 84.00 210 THR A O 1
ATOM 1711 N N . ASN A 1 211 ? 12.430 3.426 -21.577 1.00 87.81 211 ASN A N 1
ATOM 1712 C CA . ASN A 1 211 ? 12.072 4.817 -21.298 1.00 87.81 211 ASN A CA 1
ATOM 1713 C C . ASN A 1 211 ? 13.302 5.728 -21.333 1.00 87.81 211 ASN A C 1
ATOM 1715 O O . ASN A 1 211 ? 13.210 6.863 -21.786 1.00 87.81 211 ASN A O 1
ATOM 1719 N N . ASP A 1 212 ? 14.437 5.215 -20.863 1.00 87.38 212 ASP A N 1
ATOM 1720 C CA . ASP A 1 212 ? 15.642 5.988 -20.575 1.00 87.38 212 ASP A CA 1
ATOM 1721 C C . ASP A 1 212 ? 16.754 5.771 -21.606 1.00 87.38 212 ASP A C 1
ATOM 1723 O O . ASP A 1 212 ? 17.783 6.436 -21.549 1.00 87.38 212 ASP A O 1
ATOM 1727 N N . GLY A 1 213 ? 16.552 4.861 -22.558 1.00 86.50 213 GLY A N 1
ATOM 1728 C CA . GLY A 1 213 ? 17.531 4.454 -23.561 1.00 86.50 213 GLY A CA 1
ATOM 1729 C C . GLY A 1 213 ? 18.424 3.303 -23.094 1.00 86.50 213 GLY A C 1
ATOM 1730 O O . GLY A 1 213 ? 18.582 3.053 -21.903 1.00 86.50 213 GLY A O 1
ATOM 1731 N N . PHE A 1 214 ? 19.008 2.594 -24.059 1.00 85.50 214 PHE A N 1
ATOM 1732 C CA . PHE A 1 214 ? 19.786 1.367 -23.834 1.00 85.50 214 PHE A CA 1
ATOM 1733 C C . PHE A 1 214 ? 21.292 1.608 -23.646 1.00 85.50 214 PHE A C 1
ATOM 1735 O O . PHE A 1 214 ? 22.045 0.667 -23.417 1.00 85.50 214 PHE A O 1
ATOM 1742 N N . LEU A 1 215 ? 21.747 2.862 -23.715 1.00 87.12 215 LEU A N 1
ATOM 1743 C CA . LEU A 1 215 ? 23.161 3.192 -23.560 1.00 87.12 215 LEU A CA 1
ATOM 1744 C C . LEU A 1 215 ? 23.605 3.046 -22.101 1.00 87.12 215 LEU A C 1
ATOM 1746 O O . LEU A 1 215 ? 22.925 3.514 -21.186 1.00 87.12 215 LEU A O 1
ATOM 1750 N N . ALA A 1 216 ? 24.805 2.497 -21.894 1.00 83.38 216 ALA A N 1
ATOM 1751 C CA . ALA A 1 216 ? 25.414 2.377 -20.568 1.00 83.38 216 ALA A CA 1
ATOM 1752 C C . ALA A 1 216 ? 2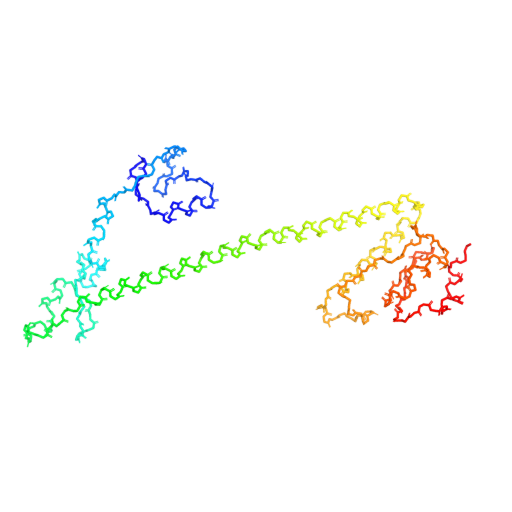5.502 3.733 -19.844 1.00 83.38 216 ALA A C 1
ATOM 1754 O O . ALA A 1 216 ? 25.246 3.815 -18.645 1.00 83.38 216 ALA A O 1
ATOM 1755 N N . ALA A 1 217 ? 25.777 4.817 -20.578 1.00 87.38 217 ALA A N 1
ATOM 1756 C CA . ALA A 1 217 ? 25.806 6.171 -20.027 1.00 87.38 217 ALA A CA 1
ATOM 1757 C C . ALA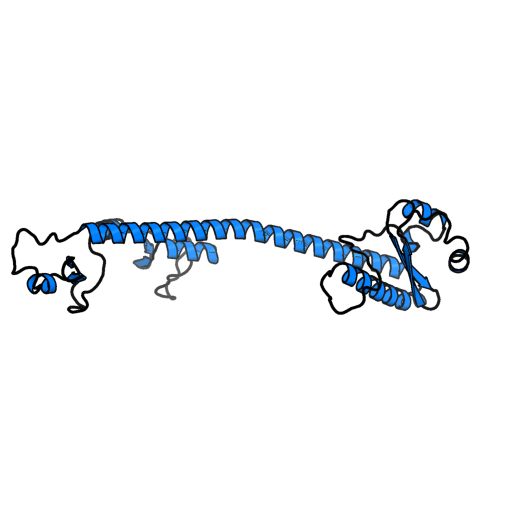 A 1 217 ? 24.476 6.571 -19.359 1.00 87.38 217 ALA A C 1
ATOM 1759 O O . ALA A 1 217 ? 24.488 7.172 -18.288 1.00 87.38 217 ALA A O 1
ATOM 1760 N N . ASN A 1 218 ? 23.337 6.181 -19.940 1.00 87.75 218 ASN A N 1
ATOM 1761 C CA . ASN A 1 218 ? 22.012 6.501 -19.401 1.00 87.75 218 ASN A CA 1
ATOM 1762 C C . ASN A 1 218 ? 21.734 5.708 -18.118 1.00 87.75 218 ASN A C 1
ATOM 1764 O O . ASN A 1 218 ? 21.125 6.227 -17.182 1.00 87.75 218 ASN A O 1
ATOM 1768 N N . PHE A 1 219 ? 22.209 4.460 -18.062 1.00 85.94 219 PHE A N 1
ATOM 1769 C CA . PHE A 1 219 ? 22.142 3.639 -16.858 1.00 85.94 219 PHE A CA 1
ATOM 1770 C C . PHE A 1 219 ? 22.982 4.249 -15.730 1.00 85.94 219 PHE A C 1
ATOM 1772 O O . PHE A 1 219 ? 22.455 4.520 -14.652 1.00 85.94 219 PHE A O 1
ATOM 1779 N N . HIS A 1 220 ? 24.257 4.547 -15.992 1.00 85.00 220 HIS A N 1
ATOM 1780 C CA . HIS A 1 220 ? 25.166 5.137 -15.005 1.00 85.00 220 HIS A CA 1
ATOM 1781 C C . HIS A 1 220 ? 24.673 6.492 -14.495 1.00 85.00 220 HIS A C 1
ATOM 1783 O O . HIS A 1 220 ? 24.635 6.721 -13.287 1.00 85.00 220 HIS A O 1
ATOM 1789 N N . GLN A 1 221 ? 24.177 7.352 -15.390 1.00 88.62 221 GLN A N 1
ATOM 1790 C CA . GLN A 1 221 ? 23.610 8.649 -15.019 1.00 88.62 221 GLN A CA 1
ATOM 1791 C C . GLN A 1 221 ? 22.485 8.531 -13.977 1.00 88.62 221 GLN A C 1
ATOM 1793 O O . GLN A 1 221 ? 22.326 9.426 -13.145 1.00 88.62 221 GLN A O 1
ATOM 1798 N N . LYS A 1 222 ? 21.692 7.453 -14.018 1.00 88.31 222 LYS A N 1
ATOM 1799 C CA . LYS A 1 222 ? 20.536 7.267 -13.132 1.00 88.31 222 LYS A CA 1
ATOM 1800 C C . LYS A 1 222 ? 20.792 6.368 -11.930 1.00 88.31 222 LYS A C 1
ATOM 1802 O O . LYS A 1 222 ? 20.121 6.539 -10.915 1.00 88.31 222 LYS A O 1
ATOM 1807 N N . CYS A 1 223 ? 21.689 5.394 -12.044 1.00 85.75 223 CYS A N 1
ATOM 1808 C CA . CYS A 1 223 ? 21.873 4.344 -11.043 1.00 85.75 223 CYS A CA 1
ATOM 1809 C C . CYS A 1 223 ? 23.124 4.531 -10.181 1.00 85.75 223 CYS A C 1
ATOM 1811 O O . CYS A 1 223 ? 23.153 4.036 -9.050 1.00 85.75 223 CYS A O 1
ATOM 1813 N N . ASP A 1 224 ? 24.129 5.271 -10.652 1.00 85.31 224 ASP A N 1
ATOM 1814 C CA . ASP A 1 224 ? 25.337 5.500 -9.869 1.00 85.31 224 ASP A CA 1
ATOM 1815 C C . ASP A 1 224 ? 25.015 6.289 -8.591 1.00 85.31 224 ASP A C 1
ATOM 1817 O O . ASP A 1 224 ? 24.218 7.232 -8.572 1.00 85.31 224 ASP A O 1
ATOM 1821 N N . ASN A 1 225 ? 25.660 5.892 -7.491 1.00 83.00 225 ASN A N 1
ATOM 1822 C CA . ASN A 1 225 ? 25.520 6.505 -6.165 1.00 83.00 225 ASN A CA 1
ATOM 1823 C C . ASN A 1 225 ? 24.095 6.487 -5.568 1.00 83.00 225 ASN A C 1
ATOM 1825 O O . ASN A 1 225 ? 23.852 7.178 -4.583 1.00 83.00 225 ASN A O 1
ATOM 1829 N N . GLN A 1 226 ? 23.165 5.679 -6.094 1.00 84.19 226 GLN A N 1
ATOM 1830 C CA . GLN A 1 226 ? 21.795 5.574 -5.558 1.00 84.19 226 GLN A CA 1
ATOM 1831 C C . GLN A 1 226 ? 21.653 4.584 -4.384 1.00 84.19 226 GLN A C 1
ATOM 1833 O O . GLN A 1 226 ? 20.544 4.314 -3.924 1.00 84.19 226 GLN A O 1
ATOM 1838 N N . GLY A 1 227 ? 22.771 4.047 -3.885 1.00 82.25 227 GLY A N 1
ATOM 1839 C CA . GLY A 1 227 ? 22.801 3.035 -2.829 1.00 82.25 227 GLY A CA 1
ATOM 1840 C C . GLY A 1 227 ? 22.589 1.611 -3.360 1.00 82.25 227 GLY A C 1
ATOM 1841 O O . GLY A 1 227 ? 22.876 1.344 -4.530 1.00 82.25 227 GLY A O 1
ATOM 1842 N N . PRO A 1 228 ? 22.123 0.676 -2.509 1.00 81.12 228 PRO A N 1
ATOM 1843 C CA . PRO A 1 228 ? 21.891 -0.698 -2.920 1.00 81.12 228 PRO A CA 1
ATOM 1844 C C . PRO A 1 228 ? 20.824 -0.795 -4.011 1.00 81.12 228 PRO A C 1
ATOM 1846 O O . PRO A 1 228 ? 19.701 -0.321 -3.843 1.00 81.12 228 PRO A O 1
ATOM 1849 N N . THR A 1 229 ? 21.164 -1.435 -5.123 1.00 82.62 229 THR A N 1
ATOM 1850 C CA . THR A 1 229 ? 20.309 -1.550 -6.305 1.00 82.62 229 THR A CA 1
ATOM 1851 C C . THR A 1 229 ? 20.148 -3.002 -6.721 1.00 82.62 229 THR A C 1
ATOM 1853 O O . THR A 1 229 ? 21.064 -3.810 -6.583 1.00 82.62 229 THR A O 1
ATOM 1856 N N . ILE A 1 230 ? 18.963 -3.332 -7.232 1.00 84.38 230 ILE A N 1
ATOM 1857 C CA . ILE A 1 230 ? 18.662 -4.619 -7.860 1.00 84.38 230 ILE A CA 1
ATOM 1858 C C . ILE A 1 230 ? 18.353 -4.332 -9.323 1.00 84.38 230 ILE A C 1
ATOM 1860 O O . ILE A 1 230 ? 17.560 -3.436 -9.620 1.00 84.38 230 ILE A O 1
ATOM 1864 N N . SER A 1 231 ? 18.969 -5.082 -10.226 1.00 87.56 231 SER A N 1
ATOM 1865 C CA . SER A 1 231 ? 18.659 -5.047 -11.650 1.00 87.56 231 SER A CA 1
ATOM 1866 C C . SER A 1 231 ? 17.870 -6.291 -12.051 1.00 87.56 231 SER A C 1
ATOM 1868 O O . SER A 1 231 ? 18.055 -7.374 -11.493 1.00 87.56 231 SER A O 1
ATOM 1870 N N . PHE A 1 232 ? 16.997 -6.126 -13.039 1.00 89.44 232 PHE A N 1
ATOM 1871 C CA . PHE A 1 232 ? 16.295 -7.217 -13.701 1.00 89.44 232 PHE A CA 1
ATOM 1872 C C . PHE A 1 232 ? 16.494 -7.057 -15.204 1.00 89.44 232 PHE A C 1
ATOM 1874 O O . PHE A 1 232 ? 16.260 -5.979 -15.752 1.00 89.44 232 PHE A O 1
ATOM 1881 N N . ILE A 1 233 ? 16.937 -8.124 -15.856 1.00 90.44 233 ILE A N 1
ATOM 1882 C CA . ILE A 1 233 ? 17.335 -8.158 -17.260 1.00 90.44 233 ILE A CA 1
ATOM 1883 C C . ILE A 1 233 ? 16.511 -9.243 -17.947 1.00 90.44 233 ILE A C 1
ATOM 1885 O O . ILE A 1 233 ? 16.480 -10.385 -17.491 1.00 90.44 233 ILE A O 1
ATOM 1889 N N . LEU A 1 234 ? 15.849 -8.873 -19.043 1.00 89.50 234 LEU A N 1
ATOM 1890 C CA . LEU A 1 234 ? 15.171 -9.792 -19.950 1.00 89.50 234 LEU A CA 1
ATOM 1891 C C . LEU A 1 234 ? 16.059 -10.004 -21.176 1.00 89.50 234 LEU A C 1
ATOM 1893 O O . LEU A 1 234 ? 16.313 -9.051 -21.909 1.00 89.50 234 LEU A O 1
ATOM 1897 N N . SER A 1 235 ? 16.515 -11.234 -21.401 1.00 87.75 235 SER A N 1
ATOM 1898 C CA . SER A 1 235 ? 17.266 -11.582 -22.607 1.00 87.75 235 SER A CA 1
ATOM 1899 C C . SER A 1 235 ? 16.346 -11.726 -23.821 1.00 87.75 235 SER A C 1
ATOM 1901 O O . SER A 1 235 ? 15.143 -11.975 -23.698 1.00 87.75 235 SER A O 1
ATOM 1903 N N . GLU A 1 236 ? 16.924 -11.660 -25.018 1.00 85.19 236 GLU A N 1
ATOM 1904 C CA . GLU A 1 236 ? 16.207 -11.893 -26.279 1.00 85.19 236 GLU A CA 1
ATOM 1905 C C . GLU A 1 236 ? 15.561 -13.277 -26.347 1.00 85.19 236 GLU A C 1
ATOM 1907 O O . GLU A 1 236 ? 14.477 -13.441 -26.913 1.00 85.19 236 GLU A O 1
ATOM 1912 N N . ASN A 1 237 ? 16.175 -14.265 -25.694 1.00 87.88 237 ASN A N 1
ATOM 1913 C CA . ASN A 1 237 ? 15.666 -15.630 -25.595 1.00 87.88 237 ASN A CA 1
ATOM 1914 C C . ASN A 1 237 ? 14.539 -15.776 -24.558 1.00 87.88 237 ASN A C 1
ATOM 1916 O O . ASN A 1 237 ? 14.000 -16.865 -24.392 1.00 87.88 237 ASN A O 1
ATOM 1920 N N . GLY A 1 238 ? 14.139 -14.689 -23.889 1.00 84.25 238 GLY A N 1
ATOM 1921 C CA . GLY A 1 238 ? 13.069 -14.690 -22.891 1.00 84.25 238 GLY A CA 1
ATOM 1922 C C . GLY A 1 238 ? 13.509 -15.166 -21.509 1.00 84.25 238 GLY A C 1
ATOM 1923 O O . GLY A 1 238 ? 12.662 -15.489 -20.683 1.00 84.25 238 GLY A O 1
ATOM 1924 N N . GLN A 1 239 ? 14.815 -15.230 -21.250 1.00 88.00 239 GLN A N 1
ATOM 1925 C CA . GLN A 1 239 ? 15.336 -15.592 -19.935 1.00 88.00 239 GLN A CA 1
ATOM 1926 C C . GLN A 1 239 ? 15.446 -14.346 -19.057 1.00 88.00 239 GLN A C 1
ATOM 1928 O O . GLN A 1 239 ? 15.753 -13.257 -19.545 1.00 88.00 239 GLN A O 1
ATOM 1933 N N . VAL A 1 240 ? 15.206 -14.517 -17.758 1.00 86.75 240 VAL A N 1
ATOM 1934 C CA . VAL A 1 240 ? 15.218 -13.424 -16.784 1.00 86.75 240 VAL A CA 1
ATOM 1935 C C . VAL A 1 240 ? 16.360 -13.627 -15.807 1.00 86.75 240 VAL A C 1
ATOM 1937 O O . VAL A 1 240 ? 16.431 -14.653 -15.133 1.00 86.75 240 VAL A O 1
ATOM 1940 N N . PHE A 1 241 ? 17.229 -12.629 -15.714 1.00 86.00 241 PHE A N 1
ATOM 1941 C CA . PHE A 1 241 ? 18.364 -12.617 -14.798 1.00 86.00 241 PHE A CA 1
ATOM 1942 C C . PHE A 1 241 ? 18.416 -11.291 -14.050 1.00 86.00 241 PHE A C 1
ATOM 1944 O O . PHE A 1 241 ? 17.718 -10.338 -14.390 1.00 86.00 241 PHE A O 1
ATOM 1951 N N . GLY A 1 242 ? 19.247 -11.214 -13.022 1.00 83.19 242 GLY A N 1
ATOM 1952 C CA . GLY A 1 242 ? 19.398 -9.995 -12.250 1.00 83.19 242 GLY A CA 1
ATOM 1953 C C . GLY A 1 242 ? 20.626 -10.038 -11.367 1.00 83.19 242 GLY A C 1
ATOM 1954 O O . GLY A 1 242 ? 21.223 -11.094 -11.153 1.00 83.19 242 GLY A O 1
ATOM 1955 N N . CYS A 1 243 ? 20.994 -8.877 -10.848 1.00 78.12 243 CYS A N 1
ATOM 1956 C CA . CYS A 1 243 ? 22.073 -8.751 -9.882 1.00 78.12 243 CYS A CA 1
ATOM 1957 C C . CYS A 1 243 ? 21.742 -7.695 -8.830 1.00 78.12 243 CYS A C 1
ATOM 1959 O O . CYS A 1 243 ? 21.045 -6.714 -9.094 1.00 78.12 243 CYS A O 1
ATOM 1961 N N . GLN A 1 244 ? 22.254 -7.917 -7.621 1.00 76.62 244 GLN A N 1
ATOM 1962 C CA . GLN A 1 244 ? 22.210 -6.951 -6.536 1.00 76.62 244 GLN A CA 1
ATOM 1963 C C . GLN A 1 244 ? 23.593 -6.325 -6.374 1.00 76.62 244 GLN A C 1
ATOM 1965 O O . GLN A 1 244 ? 24.588 -7.037 -6.250 1.00 76.62 244 GLN A O 1
ATOM 1970 N N . HIS A 1 245 ? 23.642 -5.001 -6.287 1.00 73.44 245 HIS A N 1
ATOM 1971 C CA . HIS A 1 245 ? 24.859 -4.262 -5.975 1.00 73.44 245 HIS A CA 1
ATOM 1972 C C . HIS A 1 245 ? 24.637 -3.419 -4.728 1.00 73.44 245 HIS A C 1
ATOM 1974 O O . HIS A 1 245 ? 23.613 -2.758 -4.604 1.00 73.44 245 HIS A O 1
ATOM 1980 N N . THR A 1 246 ? 25.597 -3.437 -3.805 1.00 61.38 246 THR A N 1
ATOM 1981 C CA . THR A 1 246 ? 25.527 -2.704 -2.524 1.00 61.38 246 THR A CA 1
ATOM 1982 C C . THR A 1 246 ? 26.450 -1.476 -2.512 1.00 61.38 246 THR A C 1
ATOM 1984 O O . THR A 1 246 ? 26.351 -0.635 -1.624 1.00 61.38 246 THR A O 1
ATOM 1987 N N . ILE A 1 247 ? 27.341 -1.353 -3.501 1.00 56.94 247 ILE A N 1
ATOM 1988 C CA . ILE A 1 247 ? 28.375 -0.313 -3.608 1.00 56.94 247 ILE A CA 1
ATOM 1989 C C . ILE A 1 247 ? 28.201 0.426 -4.943 1.00 56.94 247 ILE A C 1
ATOM 1991 O O . ILE A 1 247 ? 27.578 -0.092 -5.869 1.00 56.94 247 ILE A O 1
ATOM 1995 N N . LYS A 1 248 ? 28.744 1.647 -5.011 1.00 53.41 248 LYS A N 1
ATOM 1996 C CA . LYS A 1 248 ? 28.892 2.475 -6.212 1.00 53.41 248 LYS A CA 1
ATOM 1997 C C . LYS A 1 248 ? 29.218 1.617 -7.444 1.00 53.41 248 LYS A C 1
ATOM 1999 O O . LYS A 1 248 ? 30.161 0.830 -7.419 1.00 53.41 248 LYS A O 1
ATOM 2004 N N . LEU A 1 249 ? 28.423 1.785 -8.499 1.00 51.97 249 LEU A N 1
ATOM 2005 C CA . LEU A 1 249 ? 28.540 1.108 -9.794 1.00 51.97 249 LEU A CA 1
ATOM 2006 C C . LEU A 1 249 ? 29.755 1.637 -10.586 1.00 51.97 249 LEU A C 1
ATOM 2008 O O . LEU A 1 249 ? 29.630 2.113 -11.705 1.00 51.97 249 LEU A O 1
ATOM 2012 N N . GLU A 1 250 ? 30.957 1.574 -10.014 1.00 43.62 250 GLU A N 1
ATOM 2013 C CA . GLU A 1 250 ? 32.181 1.828 -10.775 1.00 43.62 250 GLU A CA 1
ATOM 2014 C C . GLU A 1 250 ? 32.489 0.596 -11.632 1.00 43.62 250 GLU A C 1
ATOM 2016 O O . GLU A 1 250 ? 32.968 -0.408 -11.124 1.00 43.62 250 GLU A O 1
ATOM 2021 N N . CYS A 1 251 ? 32.154 0.668 -12.925 1.00 39.00 251 CYS A N 1
ATOM 2022 C CA . CYS A 1 251 ? 32.700 -0.110 -14.049 1.00 39.00 251 CYS A CA 1
ATOM 2023 C C . CYS A 1 251 ? 32.878 -1.643 -13.933 1.00 39.00 251 CYS A C 1
ATOM 2025 O O . CYS A 1 251 ? 33.469 -2.229 -14.834 1.00 39.00 251 CYS A O 1
ATOM 2027 N N . ILE A 1 252 ? 32.348 -2.344 -12.926 1.00 40.16 252 ILE A N 1
ATOM 2028 C CA . ILE A 1 252 ? 32.478 -3.816 -12.831 1.00 40.16 252 ILE A CA 1
ATOM 2029 C C . ILE A 1 252 ? 31.653 -4.529 -13.925 1.00 40.16 252 ILE A C 1
ATOM 2031 O O . ILE A 1 252 ? 31.966 -5.649 -14.318 1.00 40.16 252 ILE A O 1
ATOM 2035 N N . LEU A 1 253 ? 30.638 -3.864 -14.485 1.00 40.25 253 LEU A N 1
ATOM 2036 C CA . LEU A 1 253 ? 29.769 -4.421 -15.530 1.00 40.25 253 LEU A CA 1
ATOM 2037 C C . LEU A 1 253 ? 30.266 -4.166 -16.963 1.00 40.25 253 LEU A C 1
ATOM 2039 O O . LEU A 1 253 ? 29.708 -4.729 -17.906 1.00 40.25 253 LEU A O 1
ATOM 2043 N N . CYS A 1 254 ? 31.325 -3.366 -17.146 1.00 35.09 254 CYS A N 1
ATOM 2044 C CA . CYS A 1 254 ? 31.820 -3.003 -18.479 1.00 35.09 254 CYS A CA 1
ATOM 2045 C C . CYS A 1 254 ? 32.476 -4.172 -19.233 1.00 35.09 254 CYS A C 1
ATOM 2047 O O . CYS A 1 254 ? 32.685 -4.069 -20.434 1.00 35.09 254 CYS A O 1
ATOM 2049 N N . SER A 1 255 ? 32.799 -5.283 -18.564 1.00 33.97 255 SER A N 1
ATOM 2050 C CA . SER A 1 255 ? 33.459 -6.429 -19.209 1.00 33.97 255 SER A CA 1
ATOM 2051 C C . SER A 1 255 ? 32.540 -7.627 -19.451 1.00 33.97 255 SER A C 1
ATOM 2053 O O . SER A 1 255 ? 32.925 -8.521 -20.187 1.00 33.97 255 SER A O 1
ATOM 2055 N N . SER A 1 256 ? 31.353 -7.675 -18.836 1.00 37.50 256 SER A N 1
ATOM 2056 C CA . SER A 1 256 ? 30.464 -8.850 -18.903 1.00 37.50 256 SER A CA 1
ATOM 2057 C C . SER A 1 256 ? 29.007 -8.535 -19.254 1.00 37.50 256 SER A C 1
ATOM 2059 O O . SER A 1 256 ? 28.299 -9.427 -19.710 1.00 37.50 256 SER A O 1
ATOM 2061 N N . LEU A 1 257 ? 28.549 -7.284 -19.103 1.00 38.84 257 LEU A N 1
ATOM 2062 C CA . LEU A 1 257 ? 27.252 -6.835 -19.634 1.00 38.84 257 LEU A CA 1
ATOM 2063 C C . LEU A 1 257 ? 27.377 -6.034 -20.932 1.00 38.84 257 LEU A C 1
ATOM 2065 O O . LEU A 1 257 ? 26.367 -5.863 -21.612 1.00 38.84 257 LEU A O 1
ATOM 2069 N N . LEU A 1 258 ? 28.581 -5.587 -21.318 1.00 36.88 258 LEU A N 1
ATOM 2070 C CA . LEU A 1 258 ? 28.779 -5.004 -22.649 1.00 36.88 258 LEU A CA 1
ATOM 2071 C C . LEU A 1 258 ? 28.444 -6.020 -23.749 1.00 36.88 258 LEU A C 1
ATOM 2073 O O . LEU A 1 258 ? 27.857 -5.629 -24.743 1.00 36.88 258 LEU A O 1
ATOM 2077 N N . ASP A 1 259 ? 28.681 -7.313 -23.525 1.00 34.97 259 ASP A N 1
ATOM 2078 C CA . ASP A 1 259 ? 28.317 -8.364 -24.486 1.00 34.97 259 ASP A CA 1
ATOM 2079 C C . ASP A 1 259 ? 26.803 -8.655 -24.534 1.00 34.97 259 ASP A C 1
ATOM 2081 O O . ASP A 1 259 ? 26.326 -9.291 -25.466 1.00 34.97 259 ASP A O 1
ATOM 2085 N N . ILE A 1 260 ? 26.023 -8.182 -23.550 1.00 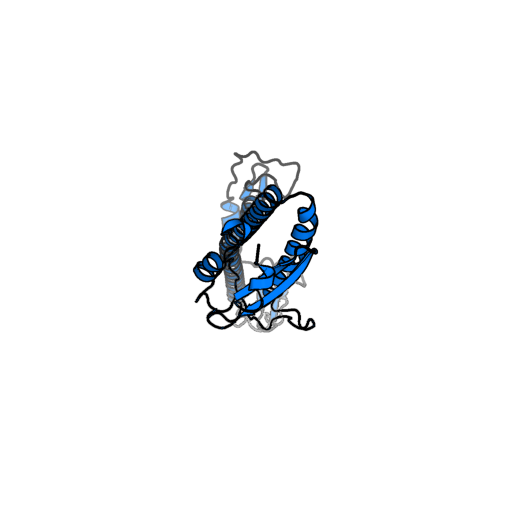39.19 260 ILE A N 1
ATOM 2086 C CA . ILE A 1 260 ? 24.554 -8.334 -23.513 1.00 39.19 260 ILE A CA 1
ATOM 2087 C C . ILE A 1 260 ? 23.846 -7.058 -24.007 1.00 39.19 260 ILE A C 1
ATOM 2089 O O . ILE A 1 260 ? 22.706 -7.119 -24.462 1.00 39.19 260 ILE A O 1
ATOM 2093 N N . CYS A 1 261 ? 24.523 -5.907 -23.956 1.00 30.81 261 CYS A N 1
ATOM 2094 C CA . CYS A 1 261 ? 24.012 -4.614 -24.422 1.00 30.81 261 CYS A CA 1
ATOM 2095 C C . CYS A 1 261 ? 24.711 -4.087 -25.692 1.00 30.81 261 CYS A C 1
ATOM 2097 O O . CYS A 1 261 ? 24.456 -2.946 -26.076 1.00 30.81 261 CYS A O 1
ATOM 2099 N N . GLN A 1 262 ? 25.579 -4.871 -26.341 1.00 25.83 262 GLN A N 1
ATOM 2100 C CA . GLN A 1 262 ? 26.095 -4.566 -27.678 1.00 25.83 262 GLN A CA 1
ATOM 2101 C C . GLN A 1 262 ? 25.026 -4.887 -28.728 1.00 25.83 262 GLN A C 1
ATOM 2103 O O . GLN A 1 262 ? 24.911 -6.014 -29.203 1.00 25.83 262 GLN A O 1
ATOM 2108 N N . TRP A 1 263 ? 24.265 -3.853 -29.077 1.00 35.59 263 TRP A N 1
ATOM 2109 C CA . TRP A 1 263 ? 23.681 -3.657 -30.401 1.00 35.59 263 TRP A CA 1
ATOM 2110 C C . TRP A 1 263 ? 24.218 -2.342 -30.961 1.00 35.59 263 TRP A C 1
ATOM 2112 O O . TRP A 1 263 ? 24.184 -1.335 -30.212 1.00 35.59 263 TRP A O 1
#

Secondary structure (DSSP, 8-state):
-B-TTS-B--HHHHHHHHHHHSS--B-SS-TT-BPPTT---B--HHHHHHHHH--S--PEETTEEEEEEEEEETTTTEEEEHHHHHT-TTTSS-TTS----THHHHHHHHHHHHHHHHHHHHHHHHHHHHHHHHHHHHHHHHHHHHHHHHHHHHHHHHHHHS-GGGHHHHHHHHHHHHHHHHHHH-TT-TTS--SS----S-------HHHH-S-HHHHHHHHTTSSSEEEEEE-TTS-EEEEEE-S---STTTTTTHHHH--

Organism: Stylonychia lemnae (NCBI:txid5949)